Protein AF-A0A1C5F9G4-F1 (afdb_monomer)

Nearest PDB structures (foldseek):
  7ttz-assembly1_C  TM=3.419E-01  e=4.933E+00  Staphylococcus aureus
  2qej-assembly1_C  TM=2.967E-01  e=7.537E+00  Staphylococcus aureus

Radius of gyration: 27.49 Å; Cα contacts (8 Å, |Δi|>4): 213; chains: 1; bounding box: 77×38×97 Å

pLDDT: mean 79.87, std 18.91, range [35.53, 98.12]

Sequence (191 aa):
MSFPEQYGMAPDHGGFPGGAYAAHPAFPGNELEEVMAASIDVPGAGARIVETLSRSHIWVPLPNGGGPDSPSLDLPTMEIEGGAYVPVFSSEQQFLQLVGSHMSFTVAPAVEFARGLPPQLGIAVNPGGAVVVPLPPPAVRELCRAGRTELDGLAPGGRVRLFEPDWQDEPVDFLAAAGIEFAKDTGVRTA

Solvent-accessible surface area (backbone atoms only — not comparable to full-atom values): 12082 Å² total; per-residue (Å²): 137,84,85,81,89,80,88,80,83,86,83,89,81,83,85,73,83,80,70,77,71,73,74,70,64,62,90,62,65,49,73,55,43,45,48,53,64,71,31,64,98,41,88,79,38,63,62,60,45,42,58,45,40,31,78,30,59,30,38,36,58,14,86,84,38,73,56,98,85,46,96,63,78,54,68,58,72,47,79,57,97,90,41,49,22,34,58,31,13,78,37,70,65,58,38,42,70,71,69,38,92,84,60,45,64,49,79,41,49,38,24,63,52,46,64,71,48,63,81,78,44,20,41,24,36,25,66,93,49,98,66,64,47,79,32,51,35,73,52,40,54,49,24,44,54,66,61,55,52,87,89,63,50,99,53,84,80,72,86,76,78,89,72,83,76,58,91,84,62,76,61,59,69,61,54,52,54,50,50,57,56,57,68,75,50,98,70,86,81,83,133

Structure (mmCIF, N/CA/C/O backbone):
data_AF-A0A1C5F9G4-F1
#
_entry.id   AF-A0A1C5F9G4-F1
#
loop_
_atom_site.group_PDB
_atom_site.id
_atom_site.type_symbol
_atom_site.label_atom_id
_atom_site.label_alt_id
_atom_site.label_comp_id
_atom_site.label_asym_id
_atom_site.label_entity_id
_atom_site.label_seq_id
_atom_site.pdbx_PDB_ins_code
_atom_site.Cartn_x
_atom_site.Cartn_y
_atom_site.Cartn_z
_atom_site.occupancy
_atom_site.B_iso_or_equiv
_atom_site.auth_seq_id
_atom_site.auth_comp_id
_atom_site.auth_asym_id
_atom_site.auth_atom_id
_atom_site.pdbx_PDB_model_num
ATOM 1 N N . MET A 1 1 ? 32.933 -0.061 -73.423 1.00 36.44 1 MET A N 1
ATOM 2 C CA . MET A 1 1 ? 33.050 1.398 -73.242 1.00 36.44 1 MET A CA 1
ATOM 3 C C . MET A 1 1 ? 31.653 1.966 -73.069 1.00 36.44 1 MET A C 1
ATOM 5 O O . MET A 1 1 ? 30.784 1.588 -73.840 1.00 36.44 1 MET A O 1
ATOM 9 N N . SER A 1 2 ? 31.509 2.840 -72.069 1.00 41.84 2 SER A N 1
ATOM 10 C CA . SER A 1 2 ? 30.410 3.792 -71.827 1.00 41.84 2 SER A CA 1
ATOM 11 C C . SER A 1 2 ? 29.102 3.268 -71.216 1.00 41.84 2 SER A C 1
ATOM 13 O O . SER A 1 2 ? 28.240 2.719 -71.892 1.00 41.84 2 SER A O 1
ATOM 15 N N . PHE A 1 3 ? 28.970 3.534 -69.912 1.00 35.53 3 PHE A N 1
ATOM 16 C CA . PHE A 1 3 ? 27.709 3.704 -69.186 1.00 35.53 3 PHE A CA 1
ATOM 17 C C . PHE A 1 3 ? 27.020 5.012 -69.617 1.00 35.53 3 PHE A C 1
ATOM 19 O O . PHE A 1 3 ? 27.700 5.933 -70.081 1.00 35.53 3 PHE A O 1
ATOM 26 N N . PRO A 1 4 ? 25.711 5.139 -69.359 1.00 51.97 4 PRO A N 1
ATOM 27 C CA . PRO A 1 4 ? 25.322 6.244 -68.492 1.00 51.97 4 PRO A CA 1
ATOM 28 C C . PRO A 1 4 ? 24.403 5.809 -67.348 1.00 51.97 4 PRO A C 1
ATOM 30 O O . PRO A 1 4 ? 23.465 5.031 -67.512 1.00 51.97 4 PRO A O 1
ATOM 33 N N . GLU A 1 5 ? 24.712 6.371 -66.184 1.00 44.62 5 GLU A N 1
ATOM 34 C CA . GLU A 1 5 ? 23.853 6.490 -65.016 1.00 44.62 5 GLU A CA 1
ATOM 35 C C . GLU A 1 5 ? 22.611 7.322 -65.348 1.00 44.62 5 GLU A C 1
ATOM 37 O O . GLU A 1 5 ? 22.751 8.428 -65.865 1.00 44.62 5 GLU A O 1
ATOM 42 N N . GLN A 1 6 ? 21.428 6.861 -64.939 1.00 46.31 6 GLN A N 1
ATOM 43 C CA . GLN A 1 6 ? 20.422 7.742 -64.344 1.00 46.31 6 GLN A CA 1
ATOM 44 C C . GLN A 1 6 ? 19.730 7.010 -63.188 1.00 46.31 6 GLN A C 1
ATOM 46 O O . GLN A 1 6 ? 18.976 6.056 -63.369 1.00 46.31 6 GLN A O 1
ATOM 51 N N . TYR A 1 7 ? 20.059 7.485 -61.988 1.00 42.09 7 TYR A N 1
ATOM 52 C CA . TYR A 1 7 ? 19.374 7.263 -60.720 1.00 42.09 7 TYR A CA 1
ATOM 53 C C . TYR A 1 7 ? 17.927 7.773 -60.778 1.00 42.09 7 TYR A C 1
ATOM 55 O O . TYR A 1 7 ? 17.676 8.861 -61.294 1.00 42.09 7 TYR A O 1
ATOM 63 N N . GLY A 1 8 ? 16.998 7.036 -60.162 1.00 35.53 8 GLY A N 1
ATOM 64 C CA . GLY A 1 8 ? 15.617 7.489 -59.975 1.00 35.53 8 GLY A CA 1
ATOM 65 C C . GLY A 1 8 ? 14.690 6.423 -59.393 1.00 35.53 8 GLY A C 1
ATOM 66 O O . GLY A 1 8 ? 13.856 5.886 -60.103 1.00 35.53 8 GLY A O 1
ATOM 67 N N . MET A 1 9 ? 14.927 6.115 -58.117 1.00 38.00 9 MET A N 1
ATOM 68 C CA . MET A 1 9 ? 14.157 5.363 -57.112 1.00 38.00 9 MET A CA 1
ATOM 69 C C . MET A 1 9 ? 12.711 4.895 -57.424 1.00 38.00 9 MET A C 1
ATOM 71 O O . MET A 1 9 ? 11.876 5.629 -57.941 1.00 38.00 9 MET A O 1
ATOM 75 N N . ALA A 1 10 ? 12.459 3.659 -56.979 1.00 43.69 10 ALA A N 1
ATOM 76 C CA . ALA A 1 10 ? 11.271 2.801 -57.055 1.00 43.69 10 ALA A CA 1
ATOM 77 C C . ALA A 1 10 ? 9.969 3.356 -56.403 1.00 43.69 10 ALA A C 1
ATOM 79 O O . ALA A 1 10 ? 10.022 4.358 -55.688 1.00 43.69 10 ALA A O 1
ATOM 80 N N . PRO A 1 11 ? 8.803 2.703 -56.630 1.00 42.28 11 PRO A N 1
ATOM 81 C CA . PRO A 1 11 ? 7.484 3.243 -56.315 1.00 42.28 11 PRO A CA 1
ATOM 82 C C . PRO A 1 11 ? 6.979 2.903 -54.901 1.00 42.28 11 PRO A C 1
ATOM 84 O O . PRO A 1 11 ? 7.331 1.884 -54.317 1.00 42.28 11 PRO A O 1
ATOM 87 N N . ASP A 1 12 ? 6.126 3.806 -54.416 1.00 44.94 12 ASP A N 1
ATOM 88 C CA . ASP A 1 12 ? 4.964 3.659 -53.528 1.00 44.94 12 ASP A CA 1
ATOM 89 C C . ASP A 1 12 ? 4.851 2.418 -52.610 1.00 44.94 12 ASP A C 1
ATOM 91 O O . ASP A 1 12 ? 4.491 1.320 -53.038 1.00 44.94 12 ASP A O 1
ATOM 95 N N . HIS A 1 13 ? 5.009 2.655 -51.304 1.00 43.00 13 HIS A N 1
ATOM 96 C CA . HIS A 1 13 ? 4.365 1.869 -50.252 1.00 43.00 13 HIS A CA 1
ATOM 97 C C . HIS A 1 13 ? 3.687 2.822 -49.262 1.00 43.00 13 HIS A C 1
ATOM 99 O O . HIS A 1 13 ? 4.336 3.459 -48.432 1.00 43.00 13 HIS A O 1
ATOM 105 N N . GLY A 1 14 ? 2.362 2.920 -49.373 1.00 41.75 14 GLY A N 1
ATOM 106 C CA . GLY A 1 14 ? 1.498 3.531 -48.371 1.00 41.75 14 GLY A CA 1
ATOM 107 C C . GLY A 1 14 ? 1.378 2.711 -47.075 1.00 41.75 14 GLY A C 1
ATOM 108 O O . GLY A 1 14 ? 1.592 1.501 -47.061 1.00 41.75 14 GLY A O 1
ATOM 109 N N . GLY A 1 15 ? 0.952 3.400 -46.007 1.00 36.00 15 GLY A N 1
ATOM 110 C CA . GLY A 1 15 ? 0.604 2.848 -44.686 1.00 36.00 15 GLY A CA 1
ATOM 111 C C . GLY A 1 15 ? 1.817 2.779 -43.752 1.00 36.00 15 GLY A C 1
ATOM 112 O O . GLY A 1 15 ? 2.809 2.153 -44.081 1.00 36.00 15 GLY A O 1
ATOM 113 N N . PHE A 1 16 ? 1.856 3.407 -42.576 1.00 46.72 16 PHE A N 1
ATOM 114 C CA . PHE A 1 16 ? 0.807 3.618 -41.578 1.00 46.72 16 PHE A CA 1
ATOM 115 C C . PHE A 1 16 ? 1.047 4.951 -40.845 1.00 46.72 16 PHE A C 1
ATOM 117 O O . PHE A 1 16 ? 2.209 5.309 -40.633 1.00 46.72 16 PHE A O 1
ATOM 124 N N . PRO A 1 17 ? 0.005 5.687 -40.408 1.00 45.00 17 PRO A N 1
ATOM 125 C CA . PRO A 1 17 ? 0.212 6.739 -39.424 1.00 45.00 17 PRO A CA 1
ATOM 126 C C . PRO A 1 17 ? 0.797 6.070 -38.182 1.00 45.00 17 PRO A C 1
ATOM 128 O O . PRO A 1 17 ? 0.196 5.137 -37.650 1.00 45.00 17 PRO A O 1
ATOM 131 N N . GLY A 1 18 ? 1.995 6.503 -37.779 1.00 43.62 18 GLY A N 1
ATOM 132 C CA . GLY A 1 18 ? 2.630 6.067 -36.545 1.00 43.62 18 GLY A CA 1
ATOM 133 C C . GLY A 1 18 ? 1.625 6.236 -35.423 1.00 43.62 18 GLY A C 1
ATOM 134 O O . GLY A 1 18 ? 1.315 7.361 -35.029 1.00 43.62 18 GLY A O 1
ATOM 135 N N . GLY A 1 19 ? 1.056 5.111 -34.985 1.00 39.09 19 GLY A N 1
ATOM 136 C CA . GLY A 1 19 ? 0.213 5.072 -33.813 1.00 39.09 19 GLY A CA 1
ATOM 137 C C . GLY A 1 19 ? 1.004 5.744 -32.713 1.00 39.09 19 GLY A C 1
ATOM 138 O O . GLY A 1 19 ? 2.181 5.435 -32.526 1.00 39.09 19 GLY A O 1
ATOM 139 N N . ALA A 1 20 ? 0.380 6.708 -32.049 1.00 41.56 20 ALA A N 1
ATOM 140 C CA . ALA A 1 20 ? 0.859 7.182 -30.776 1.00 41.56 20 ALA A CA 1
ATOM 141 C C . ALA A 1 20 ? 1.090 5.936 -29.914 1.00 41.56 20 ALA A C 1
ATOM 143 O O . ALA A 1 20 ? 0.145 5.370 -29.368 1.00 41.56 20 ALA A O 1
ATOM 144 N N . TYR A 1 21 ? 2.338 5.470 -29.831 1.00 46.41 21 TYR A N 1
ATOM 145 C CA . TYR A 1 21 ? 2.808 4.746 -28.667 1.00 46.41 21 TYR A CA 1
ATOM 146 C C . TYR A 1 21 ? 2.497 5.744 -27.576 1.00 46.41 21 TYR A C 1
ATOM 148 O O . TYR A 1 21 ? 3.151 6.787 -27.520 1.00 46.41 21 TYR A O 1
ATOM 156 N N . ALA A 1 22 ? 1.384 5.533 -26.872 1.00 46.16 22 ALA A N 1
ATOM 157 C CA . ALA A 1 22 ? 0.969 6.404 -25.799 1.00 46.16 22 ALA A CA 1
ATOM 158 C C . ALA A 1 22 ? 2.216 6.548 -24.938 1.00 46.16 22 ALA A C 1
ATOM 160 O O . ALA A 1 22 ? 2.703 5.560 -24.383 1.00 46.16 22 ALA A O 1
ATOM 161 N N . ALA A 1 23 ? 2.828 7.732 -24.982 1.00 52.91 23 ALA A N 1
ATOM 162 C CA . ALA A 1 23 ? 3.957 8.051 -24.148 1.00 52.91 23 ALA A CA 1
ATOM 163 C C . ALA A 1 23 ? 3.355 7.993 -22.756 1.00 52.91 23 ALA A C 1
ATOM 165 O O . ALA A 1 23 ? 2.614 8.889 -22.356 1.00 52.91 23 ALA A O 1
ATOM 166 N N . HIS A 1 24 ? 3.528 6.847 -22.106 1.00 55.22 24 HIS A N 1
ATOM 167 C CA . HIS A 1 24 ? 3.021 6.642 -20.772 1.00 55.22 24 HIS A CA 1
ATOM 168 C C . HIS A 1 24 ? 3.640 7.772 -19.945 1.00 55.22 24 HIS A C 1
ATOM 170 O O . HIS A 1 24 ? 4.855 7.975 -20.056 1.00 55.22 24 HIS A O 1
ATOM 176 N N . PRO A 1 25 ? 2.834 8.577 -19.232 1.00 64.12 25 PRO A N 1
ATOM 177 C CA . PRO A 1 25 ? 3.340 9.792 -18.616 1.00 64.12 25 PRO A CA 1
ATOM 178 C C . PRO A 1 25 ? 4.526 9.450 -17.713 1.00 64.12 25 PRO A C 1
ATOM 180 O O . PRO A 1 25 ? 4.492 8.463 -16.974 1.00 64.12 25 PRO A O 1
ATOM 183 N N . ALA A 1 26 ? 5.602 10.231 -17.836 1.00 82.56 26 ALA A N 1
ATOM 184 C CA . ALA A 1 26 ? 6.725 10.153 -16.914 1.00 82.56 26 ALA A CA 1
ATOM 185 C C . ALA A 1 26 ? 6.232 10.479 -15.497 1.00 82.56 26 ALA A C 1
ATOM 187 O O . ALA A 1 26 ? 5.250 11.199 -15.343 1.00 82.56 26 ALA A O 1
ATOM 188 N N . PHE A 1 27 ? 6.913 9.965 -14.470 1.00 89.31 27 PHE A N 1
ATOM 189 C CA . PHE A 1 27 ? 6.574 10.289 -13.085 1.00 89.31 27 PHE A CA 1
ATOM 190 C C . PHE A 1 27 ? 6.612 11.819 -12.875 1.00 89.31 27 PHE A C 1
ATOM 192 O O . PHE A 1 27 ? 7.624 12.436 -13.226 1.00 89.31 27 PHE A O 1
ATOM 199 N N . PRO A 1 28 ? 5.578 12.439 -12.280 1.00 94.94 28 PRO A N 1
ATOM 200 C CA . PRO A 1 28 ? 4.334 11.832 -11.797 1.00 94.94 28 PRO A CA 1
ATOM 201 C C . PRO A 1 28 ? 3.290 11.611 -12.910 1.00 94.94 28 PRO A C 1
ATOM 203 O O . PRO A 1 28 ? 3.021 12.503 -13.712 1.00 94.94 28 PRO A O 1
ATOM 206 N N . GLY A 1 29 ? 2.668 10.429 -12.925 1.00 93.56 29 GLY A N 1
ATOM 207 C CA . GLY A 1 29 ? 1.672 10.022 -13.922 1.00 93.56 29 GLY A CA 1
ATOM 208 C C . GLY A 1 29 ? 0.235 9.873 -13.408 1.00 93.56 29 GLY A C 1
ATOM 209 O O . GLY A 1 29 ? -0.652 9.553 -14.198 1.00 93.56 29 GLY A O 1
ATOM 210 N N . ASN A 1 30 ? -0.011 10.064 -12.108 1.00 95.06 30 ASN A N 1
ATOM 211 C CA . ASN A 1 30 ? -1.342 10.012 -11.491 1.00 95.06 30 ASN A CA 1
ATOM 212 C C . ASN A 1 30 ? -1.402 10.817 -10.176 1.00 95.06 30 ASN A C 1
ATOM 214 O O . ASN A 1 30 ? -0.372 11.254 -9.668 1.00 95.06 30 ASN A O 1
ATOM 218 N N . GLU A 1 31 ? -2.604 10.966 -9.602 1.00 96.56 31 GLU A N 1
ATOM 219 C CA . GLU A 1 31 ? -2.839 11.730 -8.364 1.00 96.56 31 GLU A CA 1
ATOM 220 C C . GLU A 1 31 ? -1.963 11.251 -7.190 1.00 96.56 31 GLU A C 1
ATOM 222 O O . GLU A 1 31 ? -1.404 12.067 -6.456 1.00 96.56 31 GLU A O 1
ATOM 227 N N . LEU A 1 32 ? -1.803 9.934 -7.012 1.00 97.06 32 LEU A N 1
ATOM 228 C CA . LEU A 1 32 ? -0.960 9.381 -5.950 1.00 97.06 32 LEU A CA 1
ATOM 229 C C . LEU A 1 32 ? 0.505 9.783 -6.148 1.00 97.06 32 LEU A C 1
ATOM 231 O O . LEU A 1 32 ? 1.154 10.209 -5.198 1.00 97.06 32 LEU A O 1
ATOM 235 N N . GLU A 1 33 ? 1.020 9.694 -7.371 1.00 97.25 33 GLU A N 1
ATOM 236 C CA . GLU A 1 33 ? 2.386 10.094 -7.716 1.00 97.25 33 GLU A CA 1
ATOM 237 C C . GLU A 1 33 ? 2.620 11.598 -7.549 1.00 97.25 33 GLU A C 1
ATOM 239 O O . GLU A 1 33 ? 3.660 11.993 -7.023 1.00 97.25 33 GLU A O 1
ATOM 244 N N . GLU A 1 34 ? 1.643 12.434 -7.903 1.00 97.12 34 GLU A N 1
ATOM 245 C CA . GLU A 1 34 ? 1.685 13.878 -7.648 1.00 97.12 34 GLU A CA 1
ATOM 246 C C . GLU A 1 34 ? 1.758 14.181 -6.146 1.00 97.12 34 GLU A C 1
ATOM 248 O O . GLU A 1 34 ? 2.581 14.989 -5.708 1.00 97.12 34 GLU A O 1
ATOM 253 N N . VAL A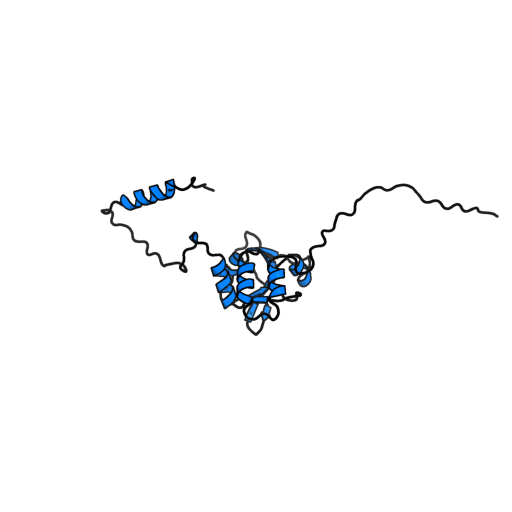 1 35 ? 0.939 13.501 -5.336 1.00 97.38 35 VAL A N 1
ATOM 254 C CA . VAL A 1 35 ? 0.959 13.644 -3.875 1.00 97.38 35 VAL A CA 1
ATOM 255 C C . VAL A 1 35 ? 2.283 13.161 -3.294 1.00 97.38 35 VAL A C 1
ATOM 257 O O . VAL A 1 35 ? 2.841 13.846 -2.439 1.00 97.38 35 VAL A O 1
ATOM 260 N N . MET A 1 36 ? 2.820 12.032 -3.760 1.00 96.12 36 MET A N 1
ATOM 261 C CA . MET A 1 36 ? 4.130 11.535 -3.329 1.00 96.12 36 MET A CA 1
ATOM 262 C C . MET A 1 36 ? 5.247 12.528 -3.671 1.00 96.12 36 MET A C 1
ATOM 264 O O . MET A 1 36 ? 6.040 12.868 -2.795 1.00 96.12 36 MET A O 1
ATOM 268 N N . ALA A 1 37 ? 5.278 13.053 -4.899 1.00 96.06 37 ALA A N 1
ATOM 269 C CA . ALA A 1 37 ? 6.265 14.042 -5.329 1.00 96.06 37 ALA A CA 1
ATOM 270 C C . ALA A 1 37 ? 6.188 15.339 -4.506 1.00 96.06 37 ALA A C 1
ATOM 272 O O . ALA A 1 37 ? 7.213 15.878 -4.096 1.00 96.06 37 ALA A O 1
ATOM 273 N N . ALA A 1 38 ? 4.976 15.814 -4.208 1.00 95.81 38 ALA A N 1
ATOM 274 C CA . ALA A 1 38 ? 4.759 17.010 -3.397 1.00 95.81 38 ALA A CA 1
ATOM 275 C C . ALA A 1 38 ? 5.053 16.810 -1.897 1.00 95.81 38 ALA A C 1
ATOM 277 O O . ALA A 1 38 ? 5.085 17.787 -1.151 1.00 95.81 38 ALA A O 1
ATOM 278 N N . SER A 1 39 ? 5.226 15.566 -1.443 1.00 94.12 39 SER A N 1
ATOM 279 C CA . SER A 1 39 ? 5.432 15.218 -0.030 1.00 94.12 39 SER A CA 1
ATOM 280 C C . SER A 1 39 ? 6.906 15.135 0.379 1.00 94.12 39 SER A C 1
ATOM 282 O O . SER A 1 39 ? 7.197 14.977 1.565 1.00 94.12 39 SER A O 1
ATOM 284 N N . ILE A 1 40 ? 7.836 15.226 -0.577 1.00 93.12 40 ILE A N 1
ATOM 285 C CA . ILE A 1 40 ? 9.281 15.162 -0.322 1.00 93.12 40 ILE A CA 1
ATOM 286 C C . ILE A 1 40 ? 9.688 16.313 0.603 1.00 93.12 40 ILE A C 1
ATOM 288 O O . ILE A 1 40 ? 9.354 17.466 0.344 1.00 93.12 40 ILE A O 1
ATOM 292 N N . ASP A 1 41 ? 10.396 15.988 1.686 1.00 90.75 41 ASP A N 1
ATOM 293 C CA . ASP A 1 41 ? 10.837 16.934 2.720 1.00 90.75 41 ASP A CA 1
ATOM 294 C C . ASP A 1 41 ? 9.706 17.758 3.372 1.00 90.75 41 ASP A C 1
ATOM 296 O O . ASP A 1 41 ? 9.964 18.773 4.022 1.00 90.75 41 ASP A O 1
ATOM 300 N N . VAL A 1 42 ? 8.445 17.312 3.259 1.00 92.06 42 VAL A N 1
ATOM 301 C CA . VAL A 1 42 ? 7.286 17.949 3.900 1.00 92.06 42 VAL A CA 1
ATOM 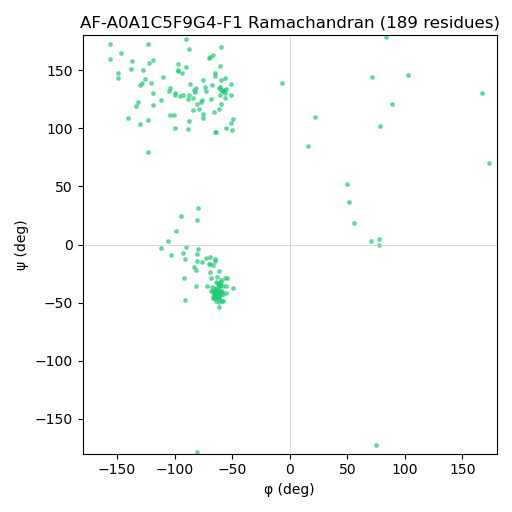302 C C . VAL A 1 42 ? 6.897 17.187 5.175 1.00 92.06 42 VAL A C 1
ATOM 304 O O . VAL A 1 42 ? 6.372 16.069 5.105 1.00 92.06 42 VAL A O 1
ATOM 307 N N . PRO A 1 43 ? 7.083 17.779 6.371 1.00 86.94 43 PRO A N 1
ATOM 308 C CA . PRO A 1 43 ? 6.678 17.153 7.625 1.00 86.94 43 PRO A CA 1
ATOM 309 C C . PRO A 1 43 ? 5.172 16.863 7.659 1.00 86.94 43 PRO A C 1
ATOM 311 O O . PRO A 1 43 ? 4.353 17.723 7.347 1.00 86.94 43 PRO A O 1
ATOM 314 N N . GLY A 1 44 ? 4.794 15.653 8.076 1.00 85.12 44 GLY A N 1
ATOM 315 C CA . GLY A 1 44 ? 3.386 15.272 8.249 1.00 85.12 44 GLY A CA 1
ATOM 316 C C . GLY A 1 44 ? 2.622 14.943 6.959 1.00 85.12 44 GLY A C 1
ATOM 317 O O . GLY A 1 44 ? 1.433 14.640 7.029 1.00 85.12 44 GLY A O 1
ATOM 318 N N . ALA A 1 45 ? 3.278 14.920 5.795 1.00 91.00 45 ALA A N 1
ATOM 319 C CA . ALA A 1 45 ? 2.626 14.620 4.517 1.00 91.00 45 ALA A CA 1
ATOM 320 C C . ALA A 1 45 ? 2.074 13.179 4.400 1.00 91.00 45 ALA A C 1
ATOM 322 O O . ALA A 1 45 ? 1.232 12.896 3.547 1.00 91.00 45 ALA A O 1
ATOM 323 N N . GLY A 1 46 ? 2.476 12.278 5.305 1.00 91.19 46 GLY A N 1
ATOM 324 C CA . GLY A 1 46 ? 2.039 10.879 5.328 1.00 91.19 46 GLY A CA 1
ATOM 325 C C . GLY A 1 46 ? 0.518 10.692 5.372 1.00 91.19 46 GLY A C 1
ATOM 326 O O . GLY A 1 46 ? 0.007 9.795 4.709 1.00 91.19 46 GLY A O 1
ATOM 327 N N . ALA A 1 47 ? -0.223 11.560 6.072 1.00 92.12 47 ALA A N 1
ATOM 328 C CA . ALA A 1 47 ? -1.686 11.472 6.124 1.00 92.12 47 ALA A CA 1
ATOM 329 C C . ALA A 1 47 ? -2.326 11.656 4.737 1.00 92.12 47 ALA A C 1
ATOM 331 O O . ALA A 1 47 ? -3.206 10.888 4.356 1.00 92.12 47 ALA A O 1
ATOM 332 N N . ARG A 1 48 ? -1.822 12.616 3.951 1.00 94.06 48 ARG A N 1
ATOM 333 C CA . ARG A 1 48 ? -2.296 12.886 2.587 1.00 94.06 48 ARG A CA 1
ATOM 334 C C . ARG A 1 48 ? -1.957 11.742 1.630 1.00 94.06 48 ARG A C 1
ATOM 336 O O . ARG A 1 48 ? -2.759 11.415 0.754 1.00 94.06 48 ARG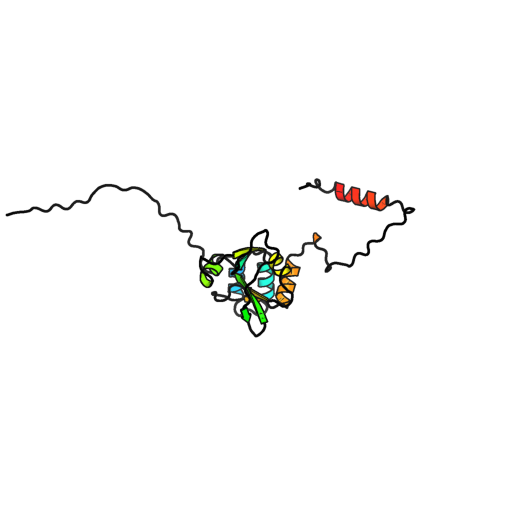 A O 1
ATOM 343 N N . ILE A 1 49 ? -0.789 11.118 1.805 1.00 95.75 49 ILE A N 1
ATOM 344 C CA . ILE A 1 49 ? -0.414 9.928 1.033 1.00 95.75 49 ILE A CA 1
ATOM 345 C C . ILE A 1 49 ? -1.368 8.775 1.353 1.00 95.75 49 ILE A C 1
ATOM 347 O O . ILE A 1 49 ? -1.903 8.179 0.427 1.00 95.75 49 ILE A O 1
ATOM 351 N N . VAL A 1 50 ? -1.633 8.485 2.632 1.00 96.00 50 VAL A N 1
ATOM 352 C CA . VAL A 1 50 ? -2.566 7.412 3.030 1.00 96.00 50 VAL A CA 1
ATOM 353 C C . VAL A 1 50 ? -3.974 7.674 2.494 1.00 96.00 50 VAL A C 1
ATOM 355 O O . VAL A 1 50 ? -4.606 6.764 1.962 1.00 96.00 50 VAL A O 1
ATOM 358 N N . GLU A 1 51 ? -4.450 8.914 2.579 1.00 94.62 51 GLU A N 1
ATOM 359 C CA . GLU A 1 51 ? -5.746 9.319 2.036 1.00 94.62 51 GLU A CA 1
ATOM 360 C C . GLU A 1 51 ? -5.830 9.072 0.521 1.00 94.62 51 GLU A C 1
ATOM 362 O O . GLU A 1 51 ? -6.778 8.456 0.036 1.00 94.62 51 GLU A O 1
ATOM 367 N N . THR A 1 52 ? -4.816 9.500 -0.232 1.00 96.94 52 THR A N 1
ATOM 368 C CA . THR A 1 52 ? -4.783 9.338 -1.696 1.00 96.94 52 THR A CA 1
ATOM 369 C C . THR A 1 52 ? -4.628 7.877 -2.093 1.00 96.94 52 THR A C 1
ATOM 371 O O . THR A 1 52 ? -5.318 7.385 -2.987 1.00 96.94 52 THR A O 1
ATOM 374 N N . LEU A 1 53 ? -3.796 7.140 -1.364 1.00 96.69 53 LEU A N 1
ATOM 375 C CA . LEU A 1 53 ? -3.629 5.709 -1.547 1.00 96.69 53 LEU A CA 1
ATOM 376 C C . LEU A 1 53 ? -4.943 4.957 -1.295 1.00 96.69 53 LEU A C 1
ATOM 378 O O . LEU A 1 53 ? -5.245 4.028 -2.033 1.00 96.69 53 LEU A O 1
ATOM 382 N N . SER A 1 54 ? -5.771 5.389 -0.337 1.00 95.56 54 SER A N 1
ATOM 383 C CA . SER A 1 54 ? -7.036 4.713 -0.002 1.00 95.56 54 SER A CA 1
ATOM 384 C C . SER A 1 54 ? -8.065 4.653 -1.138 1.00 95.56 54 SER A C 1
ATOM 386 O O . SER A 1 54 ? -8.911 3.762 -1.156 1.00 95.56 54 SER A O 1
ATOM 388 N N . ARG A 1 55 ? -7.968 5.559 -2.113 1.00 95.06 55 ARG A N 1
ATOM 389 C CA . ARG A 1 55 ? -8.810 5.587 -3.322 1.00 95.06 55 ARG A CA 1
ATOM 390 C C . ARG A 1 55 ? -8.074 5.131 -4.586 1.00 95.06 55 ARG A C 1
ATOM 392 O O . ARG A 1 55 ? -8.638 5.178 -5.675 1.00 95.06 55 ARG A O 1
ATOM 399 N N . SER A 1 56 ? -6.818 4.709 -4.450 1.00 96.62 56 SER A N 1
ATOM 400 C CA . SER A 1 56 ? -5.952 4.320 -5.563 1.00 96.62 56 SER A CA 1
ATOM 401 C C . SER A 1 56 ? -5.944 2.809 -5.786 1.00 96.62 56 SER A C 1
ATOM 403 O O . SER A 1 56 ? -6.156 2.011 -4.869 1.00 96.62 56 SER A O 1
ATOM 405 N N . HIS A 1 57 ? -5.639 2.422 -7.022 1.00 97.50 57 HIS A N 1
ATOM 406 C CA . HIS A 1 57 ? -5.265 1.054 -7.363 1.00 97.50 57 HIS A CA 1
ATOM 407 C C . HIS A 1 57 ? -3.745 0.923 -7.330 1.00 97.50 57 HIS A C 1
ATOM 409 O O . HIS A 1 57 ? -3.027 1.876 -7.634 1.00 97.50 57 HIS A O 1
ATOM 415 N N . ILE A 1 58 ? -3.268 -0.259 -6.959 1.00 97.44 58 ILE A N 1
ATOM 416 C CA . ILE A 1 58 ? -1.847 -0.587 -6.896 1.00 97.44 58 ILE A CA 1
ATOM 417 C C . ILE A 1 58 ? -1.556 -1.855 -7.687 1.00 97.44 58 ILE A C 1
ATOM 419 O O . ILE A 1 58 ? -2.392 -2.754 -7.775 1.00 97.44 58 ILE A O 1
ATOM 423 N N . TRP A 1 59 ? -0.341 -1.929 -8.217 1.00 96.38 59 TRP A N 1
ATOM 424 C CA . TRP A 1 59 ? 0.209 -3.119 -8.850 1.00 96.38 59 TRP A CA 1
ATOM 425 C C . TRP A 1 59 ? 1.029 -3.886 -7.821 1.00 96.38 59 TRP A C 1
ATOM 427 O O . TRP A 1 59 ? 1.909 -3.318 -7.169 1.00 96.38 59 TRP A O 1
ATOM 437 N N . VAL A 1 60 ? 0.741 -5.176 -7.679 1.00 95.25 60 VAL A N 1
ATOM 438 C CA . VAL A 1 60 ? 1.387 -6.056 -6.704 1.00 95.25 60 VAL A CA 1
ATOM 439 C C . VAL A 1 60 ? 2.105 -7.187 -7.447 1.00 95.25 60 VAL A C 1
ATOM 441 O O . VAL A 1 60 ? 1.444 -7.937 -8.171 1.00 95.25 60 VAL A O 1
ATOM 444 N N . PRO A 1 61 ? 3.436 -7.328 -7.299 1.00 93.44 61 PRO A N 1
ATOM 445 C CA . PRO A 1 61 ? 4.203 -8.403 -7.919 1.00 93.44 61 PRO A CA 1
ATOM 446 C C . PRO A 1 61 ? 3.842 -9.766 -7.324 1.00 93.44 61 PRO A C 1
ATOM 448 O O . PRO A 1 61 ? 3.754 -9.918 -6.107 1.00 93.44 61 PRO A O 1
ATOM 451 N N . LEU A 1 62 ? 3.709 -10.766 -8.195 1.00 91.62 62 LEU A N 1
ATOM 452 C CA . LEU A 1 62 ? 3.409 -12.158 -7.862 1.00 91.62 62 LEU A CA 1
ATOM 453 C C . LEU A 1 62 ? 4.510 -13.065 -8.431 1.00 91.62 62 LEU A C 1
ATOM 455 O O . LEU A 1 62 ? 4.332 -13.654 -9.500 1.00 91.62 62 LEU A O 1
ATOM 459 N N . PRO A 1 63 ? 5.674 -13.179 -7.766 1.00 86.00 63 PRO A N 1
ATOM 460 C CA . PRO A 1 63 ? 6.820 -13.916 -8.300 1.00 86.00 63 PRO A CA 1
ATOM 461 C C . PRO A 1 63 ? 6.522 -15.405 -8.498 1.00 86.00 63 PRO A C 1
ATOM 463 O O . PRO A 1 63 ? 6.996 -15.997 -9.462 1.00 86.00 63 PRO A O 1
ATOM 466 N N . ASN A 1 64 ? 5.691 -15.986 -7.630 1.00 83.31 64 ASN A N 1
ATOM 467 C CA . ASN A 1 64 ? 5.231 -17.373 -7.730 1.00 83.31 64 ASN A CA 1
ATOM 468 C C . ASN A 1 64 ? 3.832 -17.485 -8.367 1.00 83.31 64 ASN A C 1
ATOM 470 O O . ASN A 1 64 ? 3.222 -18.554 -8.362 1.00 83.31 64 ASN A O 1
ATOM 474 N N . GLY A 1 65 ? 3.338 -16.387 -8.950 1.00 77.31 65 GLY A N 1
ATOM 475 C CA . GLY A 1 65 ? 2.006 -16.283 -9.527 1.00 77.31 65 GLY A CA 1
ATOM 476 C C . GLY A 1 65 ? 0.890 -16.173 -8.484 1.00 77.31 65 GLY A C 1
ATOM 477 O O . GLY A 1 65 ? 1.114 -16.000 -7.288 1.00 77.31 65 GLY A O 1
ATOM 478 N N . GLY A 1 66 ? -0.340 -16.230 -8.980 1.00 69.38 66 GLY A N 1
ATOM 479 C CA . GLY A 1 66 ? -1.571 -16.148 -8.202 1.00 69.38 66 GLY A CA 1
ATOM 480 C C . GLY A 1 66 ? -2.736 -15.922 -9.157 1.00 69.38 66 GLY A C 1
ATOM 481 O O . GLY A 1 66 ? -2.648 -15.081 -10.048 1.00 69.38 66 GLY A O 1
ATOM 482 N N . GLY A 1 67 ? -3.790 -16.721 -9.027 1.00 66.56 67 GLY A N 1
ATOM 483 C CA . GLY A 1 67 ? -5.003 -16.612 -9.834 1.00 66.56 67 GLY A CA 1
ATOM 484 C C . GLY A 1 67 ? -6.239 -16.418 -8.957 1.00 66.56 67 GLY A C 1
ATOM 485 O O . GLY A 1 67 ? -6.141 -16.549 -7.738 1.00 66.56 67 GLY A O 1
ATOM 486 N N . PRO A 1 68 ? -7.412 -16.150 -9.55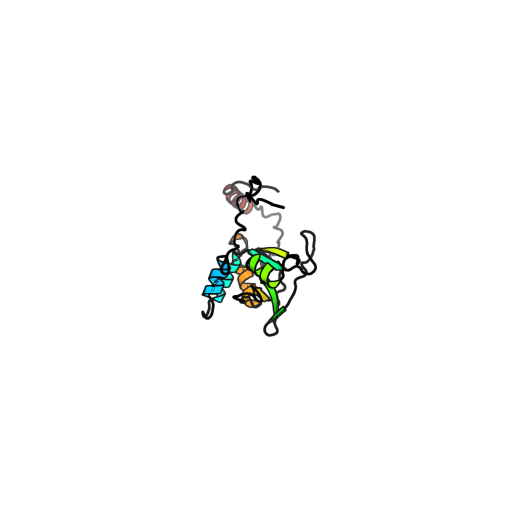4 1.00 65.56 68 PRO A N 1
ATOM 487 C CA . PRO A 1 68 ? -8.668 -15.995 -8.813 1.00 65.56 68 PRO A CA 1
ATOM 488 C C . PRO A 1 68 ? -8.999 -17.189 -7.903 1.00 65.56 68 PRO A C 1
ATOM 490 O O . PRO A 1 68 ? -9.622 -17.013 -6.862 1.00 65.56 68 PRO A O 1
ATOM 493 N N . ASP A 1 69 ? -8.536 -18.388 -8.274 1.00 67.50 69 ASP A N 1
ATOM 494 C CA . ASP A 1 69 ? -8.750 -19.633 -7.527 1.00 67.50 69 ASP A CA 1
ATOM 495 C C . ASP A 1 69 ? -7.655 -19.927 -6.481 1.00 67.50 69 ASP A C 1
ATOM 497 O O . ASP A 1 69 ? -7.703 -20.948 -5.791 1.00 67.50 69 ASP A O 1
ATOM 501 N N . SER A 1 70 ? -6.625 -19.081 -6.368 1.00 66.44 70 SER A N 1
ATOM 502 C CA . SER A 1 70 ? -5.536 -19.292 -5.412 1.00 66.44 70 SER A CA 1
ATOM 503 C C . SER A 1 70 ? -5.991 -18.929 -3.991 1.00 66.44 70 SER A C 1
ATOM 505 O O . SER A 1 70 ? -6.385 -17.789 -3.754 1.00 66.44 70 SER A O 1
ATOM 507 N N . PRO A 1 71 ? -5.890 -19.848 -3.008 1.00 65.56 71 PRO A N 1
ATOM 508 C CA . PRO A 1 71 ? -6.359 -19.596 -1.641 1.00 65.56 71 PRO A CA 1
ATOM 509 C C . PRO A 1 71 ? -5.506 -18.563 -0.887 1.00 65.56 71 PRO A C 1
ATOM 511 O O . PRO A 1 71 ? -5.930 -18.045 0.143 1.00 65.56 71 PRO A O 1
ATOM 514 N N . SER A 1 72 ? -4.300 -18.276 -1.380 1.00 68.19 72 SER A N 1
ATOM 515 C CA . SER A 1 72 ? -3.381 -17.278 -0.837 1.00 68.19 72 SER A CA 1
ATOM 516 C C . SER A 1 72 ? -2.532 -16.677 -1.954 1.00 68.19 72 SER A C 1
ATOM 518 O O . SER A 1 72 ? -2.100 -17.404 -2.850 1.00 68.19 72 SER A O 1
ATOM 520 N N . LEU A 1 73 ? -2.245 -15.377 -1.868 1.00 69.44 73 LEU A N 1
ATOM 521 C CA . LEU A 1 73 ? -1.189 -14.748 -2.659 1.00 69.44 73 LEU A CA 1
ATOM 522 C C . LEU A 1 73 ? 0.158 -14.988 -1.980 1.00 69.44 73 LEU A C 1
ATOM 524 O O . LEU A 1 73 ? 0.301 -14.730 -0.784 1.00 69.44 73 LEU A O 1
ATOM 528 N N . ASP A 1 74 ? 1.144 -15.433 -2.752 1.00 79.12 74 ASP A N 1
ATOM 529 C CA . ASP A 1 74 ? 2.531 -15.430 -2.308 1.00 79.12 74 ASP A CA 1
ATOM 530 C C . ASP A 1 74 ? 3.161 -14.075 -2.643 1.00 79.12 74 ASP A C 1
ATOM 532 O O . ASP A 1 74 ? 3.379 -13.737 -3.811 1.00 79.12 74 ASP A O 1
ATOM 536 N N . LEU A 1 75 ? 3.366 -13.267 -1.605 1.00 86.94 75 LEU A N 1
ATOM 537 C CA . LEU A 1 75 ? 3.831 -11.894 -1.727 1.00 86.94 75 LEU A CA 1
ATOM 538 C C . LEU A 1 75 ? 5.335 -11.831 -1.453 1.00 86.94 75 LEU A C 1
ATOM 540 O O . LEU A 1 75 ? 5.777 -12.293 -0.397 1.00 86.94 75 LEU A O 1
ATOM 544 N N . PRO A 1 76 ? 6.133 -11.210 -2.338 1.00 90.19 76 PRO A N 1
ATOM 545 C CA . PRO A 1 76 ? 7.530 -10.967 -2.031 1.00 90.19 76 PRO A CA 1
ATOM 546 C C . PRO A 1 76 ? 7.627 -10.001 -0.849 1.00 90.19 76 PRO A C 1
ATOM 548 O O . PRO A 1 76 ? 6.838 -9.066 -0.718 1.00 90.19 76 PRO A O 1
ATOM 551 N N . THR A 1 77 ? 8.630 -10.200 -0.003 1.00 93.00 77 THR A N 1
ATOM 552 C CA . THR A 1 77 ? 8.933 -9.296 1.110 1.00 93.00 77 THR A CA 1
ATOM 553 C C . THR A 1 77 ? 10.345 -8.757 0.972 1.00 93.00 77 THR A C 1
ATOM 555 O O . THR A 1 77 ? 11.269 -9.509 0.664 1.00 93.00 77 THR A O 1
ATOM 558 N N . MET A 1 78 ? 10.520 -7.471 1.252 1.00 94.56 78 MET A N 1
ATOM 559 C CA . MET A 1 78 ? 11.820 -6.816 1.377 1.00 94.56 78 MET A CA 1
ATOM 560 C C . MET A 1 78 ? 12.001 -6.241 2.781 1.00 94.56 78 MET A C 1
ATOM 562 O O . MET A 1 78 ? 11.023 -5.993 3.487 1.00 94.56 78 MET A O 1
ATOM 566 N N . GLU A 1 79 ? 13.249 -6.018 3.183 1.00 95.44 79 GLU A N 1
ATOM 567 C CA . GLU A 1 79 ? 13.576 -5.446 4.488 1.00 95.44 79 GLU A CA 1
ATOM 568 C C . GLU A 1 79 ? 13.885 -3.948 4.365 1.00 95.44 79 GLU A C 1
ATOM 570 O O . GLU A 1 79 ? 14.685 -3.538 3.523 1.00 95.44 79 GLU A O 1
ATOM 575 N N . ILE A 1 80 ? 13.252 -3.128 5.206 1.00 94.00 80 ILE A N 1
ATOM 576 C CA . ILE A 1 80 ? 13.517 -1.689 5.341 1.00 94.00 80 ILE A CA 1
ATOM 577 C C . ILE A 1 80 ? 13.610 -1.392 6.839 1.00 94.00 80 ILE A C 1
ATOM 579 O O . ILE A 1 80 ? 12.653 -1.629 7.574 1.00 94.00 80 ILE A O 1
ATOM 583 N N . GLU A 1 81 ? 14.766 -0.903 7.299 1.00 91.44 81 GLU A N 1
ATOM 584 C CA . GLU A 1 81 ? 15.018 -0.569 8.716 1.00 91.44 81 GLU A CA 1
ATOM 585 C C . GLU A 1 81 ? 14.673 -1.714 9.699 1.00 91.44 81 GLU A C 1
ATOM 587 O O . GLU A 1 81 ? 14.158 -1.484 10.792 1.00 91.44 81 GLU A O 1
ATOM 592 N N . GLY A 1 82 ? 14.926 -2.970 9.310 1.00 91.75 82 GLY A N 1
ATOM 593 C CA . GLY A 1 82 ? 14.611 -4.154 10.122 1.00 91.75 82 GLY A CA 1
ATOM 594 C C . GLY A 1 82 ? 13.135 -4.574 10.117 1.00 91.75 82 GLY A C 1
ATOM 595 O O . GLY A 1 82 ? 12.776 -5.552 10.773 1.00 91.75 82 GLY A O 1
ATOM 596 N N . GLY A 1 83 ? 12.264 -3.859 9.399 1.00 94.06 83 GLY A N 1
ATOM 597 C CA . GLY A 1 83 ? 10.872 -4.244 9.167 1.00 94.06 83 GLY A CA 1
ATOM 598 C C . GLY A 1 83 ? 10.689 -4.954 7.826 1.00 94.06 83 GLY A C 1
ATOM 599 O O . GLY A 1 83 ? 11.403 -4.669 6.868 1.00 94.06 83 GLY A O 1
ATOM 600 N N . ALA A 1 84 ? 9.703 -5.849 7.743 1.00 96.31 84 ALA A N 1
ATOM 601 C CA . ALA A 1 84 ? 9.332 -6.532 6.506 1.00 96.31 84 ALA A CA 1
ATOM 602 C C . ALA A 1 84 ? 8.211 -5.774 5.774 1.00 96.31 84 ALA A C 1
ATOM 604 O O . ALA A 1 84 ? 7.172 -5.457 6.360 1.00 96.31 84 ALA A O 1
ATOM 605 N N . TYR A 1 85 ? 8.425 -5.500 4.489 1.00 97.75 85 TYR A N 1
ATOM 606 C CA . TYR A 1 85 ? 7.534 -4.714 3.640 1.00 97.75 85 TYR A CA 1
ATOM 607 C C . TYR A 1 85 ? 7.211 -5.462 2.354 1.00 97.75 85 TYR A C 1
ATOM 609 O O . TYR A 1 85 ? 8.094 -6.054 1.734 1.00 97.75 85 TYR A O 1
ATOM 617 N N . VAL A 1 86 ? 5.953 -5.391 1.929 1.00 97.12 86 VAL A N 1
ATOM 618 C CA . VAL A 1 86 ? 5.538 -5.887 0.616 1.00 97.12 86 VAL A CA 1
ATOM 619 C C . VAL A 1 86 ? 5.698 -4.765 -0.415 1.00 97.12 86 VAL A C 1
ATOM 621 O O . VAL A 1 86 ? 5.158 -3.676 -0.196 1.00 97.12 86 VAL A O 1
ATOM 624 N N . PRO A 1 87 ? 6.435 -4.983 -1.518 1.00 97.00 87 PRO A N 1
ATOM 625 C CA . PRO A 1 87 ? 6.588 -3.988 -2.566 1.00 97.00 87 PRO A CA 1
ATOM 626 C C . PRO A 1 87 ? 5.288 -3.856 -3.366 1.00 97.00 87 PRO A C 1
ATOM 628 O O . PRO A 1 87 ? 4.713 -4.852 -3.800 1.00 97.00 87 PRO A O 1
ATOM 631 N N . VAL A 1 88 ? 4.840 -2.624 -3.582 1.00 97.56 88 VAL A N 1
ATOM 632 C CA . VAL A 1 88 ? 3.686 -2.291 -4.426 1.00 97.56 88 VAL A CA 1
ATOM 633 C C . VAL A 1 88 ? 4.015 -1.082 -5.290 1.00 97.56 88 VAL A C 1
ATOM 635 O O . VAL A 1 88 ? 4.889 -0.285 -4.946 1.00 97.56 88 VAL A O 1
ATOM 638 N N . PHE A 1 89 ? 3.296 -0.912 -6.394 1.00 97.62 89 PHE A N 1
ATOM 639 C CA . PHE A 1 89 ? 3.566 0.161 -7.346 1.00 97.62 89 PHE A CA 1
ATOM 640 C C . PHE A 1 89 ? 2.320 0.997 -7.617 1.00 97.62 89 PHE A C 1
ATOM 642 O O . PHE A 1 89 ? 1.210 0.469 -7.693 1.00 97.62 89 PHE A O 1
ATOM 649 N N . SER A 1 90 ? 2.510 2.309 -7.763 1.00 97.19 90 SER A N 1
ATOM 650 C CA . SER A 1 90 ? 1.442 3.285 -8.023 1.00 97.19 90 SER A CA 1
ATOM 651 C C . SER A 1 90 ? 0.939 3.277 -9.464 1.00 97.19 90 SER A C 1
ATOM 653 O O . SER A 1 90 ? -0.098 3.870 -9.749 1.00 97.19 90 SER A O 1
ATOM 655 N N . SER A 1 91 ? 1.684 2.663 -10.382 1.00 95.88 91 SER A N 1
ATOM 656 C CA . SER A 1 91 ? 1.335 2.549 -11.796 1.00 95.88 91 SER A CA 1
ATOM 657 C C . SER A 1 91 ? 2.024 1.345 -12.436 1.00 95.88 91 SER A C 1
ATOM 659 O O . SER A 1 91 ? 3.052 0.864 -11.946 1.00 95.88 91 SER A O 1
ATOM 661 N N . GLU A 1 92 ? 1.484 0.879 -13.563 1.00 94.94 92 GLU A N 1
ATOM 662 C CA . GLU A 1 92 ? 2.110 -0.165 -14.379 1.00 94.94 92 GLU A CA 1
ATOM 663 C C . GLU A 1 92 ? 3.518 0.251 -14.826 1.00 94.94 92 GLU A C 1
ATOM 665 O O . GLU A 1 92 ? 4.438 -0.557 -14.846 1.00 94.94 92 GLU A O 1
ATOM 670 N N . GLN A 1 93 ? 3.723 1.535 -15.114 1.00 92.38 93 GLN A N 1
ATOM 671 C CA . GLN A 1 93 ? 5.015 2.091 -15.496 1.00 92.38 93 GLN A CA 1
ATOM 672 C C . GLN A 1 93 ? 6.052 1.916 -14.386 1.00 92.38 93 GLN A C 1
ATOM 674 O O . GLN A 1 93 ? 7.152 1.440 -14.658 1.00 92.38 93 GLN A O 1
ATOM 679 N N . GLN A 1 94 ? 5.707 2.280 -13.145 1.00 94.94 94 GLN A N 1
ATOM 680 C CA . GLN A 1 94 ? 6.596 2.098 -11.993 1.00 94.94 94 GLN A CA 1
ATOM 681 C C . GLN A 1 94 ? 6.894 0.609 -11.758 1.00 94.94 94 GLN A C 1
ATOM 683 O O . GLN A 1 94 ? 8.039 0.247 -11.488 1.00 94.94 94 GLN A O 1
ATOM 688 N N . PHE A 1 95 ? 5.896 -0.265 -11.938 1.00 94.62 95 PHE A N 1
ATOM 689 C CA . PHE A 1 95 ? 6.078 -1.717 -11.876 1.00 94.62 95 PHE A CA 1
ATOM 690 C C . PHE A 1 95 ? 7.059 -2.222 -12.947 1.00 94.62 95 PHE A C 1
ATOM 692 O O . PHE A 1 95 ? 8.053 -2.873 -12.624 1.00 94.62 95 PHE A O 1
ATOM 699 N N . LEU A 1 96 ? 6.824 -1.887 -14.219 1.00 93.00 96 LEU A N 1
ATOM 700 C CA . LEU A 1 96 ? 7.646 -2.325 -15.350 1.00 93.00 96 LEU A CA 1
ATOM 701 C C . LEU A 1 96 ? 9.078 -1.782 -15.280 1.00 93.00 96 LEU A C 1
ATOM 703 O O . LEU A 1 96 ? 9.999 -2.466 -15.721 1.00 93.00 96 LEU A O 1
ATOM 707 N N . GLN A 1 97 ? 9.277 -0.584 -14.720 1.00 90.56 97 GLN A N 1
ATOM 708 C CA . GLN A 1 97 ? 10.603 0.015 -14.541 1.00 90.56 97 GLN A CA 1
ATOM 709 C C . GLN A 1 97 ? 11.495 -0.791 -13.591 1.00 90.56 97 GLN A C 1
ATOM 711 O O . GLN A 1 97 ? 12.683 -0.939 -13.874 1.00 90.56 97 GLN A O 1
ATOM 716 N N . LEU A 1 98 ? 10.949 -1.308 -12.485 1.00 89.62 98 LEU A N 1
ATOM 717 C CA . LEU A 1 98 ? 11.735 -2.068 -11.510 1.00 89.62 98 LEU A CA 1
ATOM 718 C C . LEU A 1 98 ? 11.744 -3.570 -11.808 1.00 89.62 98 LEU A C 1
ATOM 720 O O . LEU A 1 98 ? 12.788 -4.216 -11.752 1.00 89.62 98 LEU A O 1
ATOM 724 N N . VAL A 1 99 ? 10.566 -4.136 -12.067 1.00 88.69 99 VAL A N 1
ATOM 725 C CA . VAL A 1 99 ? 10.355 -5.587 -12.108 1.00 88.69 99 VAL A CA 1
ATOM 726 C C . VAL A 1 99 ? 10.543 -6.147 -13.524 1.00 88.69 99 VAL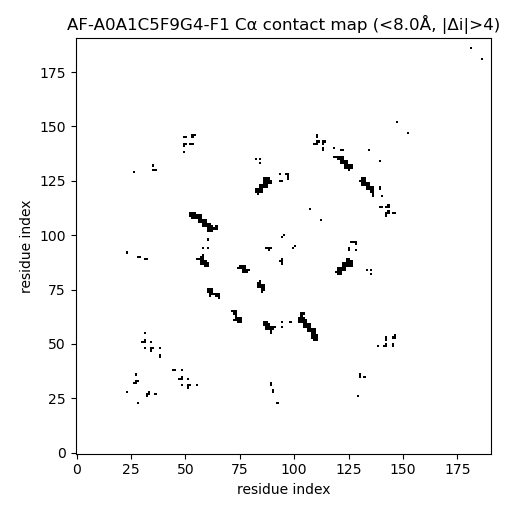 A C 1
ATOM 728 O O . VAL A 1 99 ? 10.960 -7.293 -13.697 1.00 88.69 99 VAL A O 1
ATOM 731 N N . GLY A 1 100 ? 10.284 -5.333 -14.550 1.00 86.56 100 GLY A N 1
ATOM 732 C CA . GLY A 1 100 ? 10.310 -5.745 -15.953 1.00 86.56 100 GLY A CA 1
ATOM 733 C C . GLY A 1 100 ? 9.011 -6.411 -16.426 1.00 86.56 100 GLY A C 1
ATOM 734 O O . GLY A 1 100 ? 8.060 -6.600 -15.674 1.00 86.56 100 GLY A O 1
ATOM 735 N N . SER A 1 101 ? 8.965 -6.777 -17.708 1.00 85.81 101 SER A N 1
ATOM 736 C CA . SER A 1 101 ? 7.747 -7.226 -18.409 1.00 85.81 101 SER A CA 1
ATOM 737 C C . SER A 1 101 ? 7.344 -8.686 -18.180 1.00 85.81 101 SER A C 1
ATOM 739 O O . SER A 1 101 ? 6.290 -9.107 -18.651 1.00 85.81 101 SER A O 1
ATOM 741 N N . HIS A 1 102 ? 8.179 -9.483 -17.512 1.00 85.31 102 HIS A N 1
ATOM 742 C CA . HIS A 1 102 ? 7.991 -10.936 -17.413 1.00 85.31 102 HIS A CA 1
ATOM 743 C C . HIS A 1 102 ? 7.444 -11.411 -16.062 1.00 85.31 102 HIS A C 1
ATOM 745 O O . HIS A 1 102 ? 7.109 -12.588 -15.929 1.00 85.31 102 HIS A O 1
ATOM 751 N N . MET A 1 103 ? 7.358 -10.536 -15.057 1.00 88.44 103 MET A N 1
ATOM 752 C CA . MET A 1 103 ? 6.805 -10.904 -13.755 1.00 88.44 103 MET A CA 1
ATOM 753 C C . MET A 1 103 ? 5.282 -10.815 -13.773 1.00 88.44 103 MET A C 1
ATOM 755 O O . MET A 1 103 ? 4.713 -9.819 -14.214 1.00 88.44 103 MET A O 1
ATOM 759 N N . SER A 1 104 ? 4.625 -11.852 -13.253 1.00 89.38 104 SER A N 1
ATOM 760 C CA . SER A 1 104 ? 3.183 -11.811 -13.013 1.00 89.38 104 SER A CA 1
ATOM 761 C C . SER A 1 104 ? 2.853 -10.766 -11.949 1.00 89.38 104 SER A C 1
ATOM 763 O O . SER A 1 104 ? 3.633 -10.535 -11.023 1.00 89.38 104 SER A O 1
ATOM 765 N N . PHE A 1 105 ? 1.686 -10.147 -12.068 1.00 91.94 105 PHE A N 1
ATOM 766 C CA . PHE A 1 105 ? 1.197 -9.158 -11.118 1.00 91.94 105 PHE A CA 1
ATOM 767 C C . PHE A 1 105 ? -0.321 -9.226 -11.001 1.00 91.94 105 PHE A C 1
ATOM 769 O O . PHE A 1 105 ? -1.000 -9.800 -11.852 1.00 91.94 105 PHE A O 1
ATOM 776 N N . THR A 1 106 ? -0.846 -8.601 -9.955 1.00 91.81 106 THR A N 1
ATOM 777 C CA . THR A 1 106 ? -2.266 -8.265 -9.848 1.00 91.81 106 THR A CA 1
ATOM 778 C C . THR A 1 106 ? -2.438 -6.763 -9.661 1.00 91.81 106 THR A C 1
ATOM 780 O O . THR A 1 106 ? -1.523 -6.081 -9.191 1.00 91.81 106 THR A O 1
ATOM 783 N N . VAL A 1 107 ? -3.611 -6.255 -10.029 1.00 94.81 107 VAL A N 1
ATOM 784 C CA . VAL A 1 107 ? -4.029 -4.879 -9.759 1.00 94.81 107 VAL A CA 1
ATOM 785 C C . VAL A 1 107 ? -5.170 -4.936 -8.760 1.00 94.81 107 VAL A C 1
ATOM 787 O O . VAL A 1 107 ? -6.168 -5.610 -9.005 1.00 94.81 107 VAL A O 1
ATOM 790 N N . ALA A 1 108 ? -5.025 -4.242 -7.636 1.00 93.50 108 ALA A N 1
ATOM 791 C CA . ALA A 1 108 ? -6.007 -4.272 -6.558 1.00 93.50 108 ALA A CA 1
ATOM 792 C C . ALA A 1 108 ? -6.243 -2.872 -5.975 1.00 93.50 108 ALA A C 1
ATOM 794 O O . ALA A 1 108 ? -5.317 -2.052 -5.964 1.00 93.50 108 ALA A O 1
ATOM 795 N N . PRO A 1 109 ? -7.444 -2.587 -5.440 1.00 95.88 109 PRO A N 1
ATOM 796 C CA . PRO A 1 109 ? -7.652 -1.424 -4.588 1.00 95.88 109 PRO A CA 1
ATOM 797 C C . PRO A 1 109 ? -6.717 -1.490 -3.377 1.00 95.88 109 PRO A C 1
ATOM 799 O O . PRO A 1 109 ? -6.638 -2.516 -2.694 1.00 95.88 109 PRO A O 1
ATOM 802 N N . ALA A 1 110 ? -6.015 -0.397 -3.069 1.00 96.44 110 ALA A N 1
ATOM 803 C CA . ALA A 1 110 ? -4.993 -0.423 -2.021 1.00 96.44 110 ALA A CA 1
ATOM 804 C C . ALA A 1 110 ? -5.562 -0.764 -0.632 1.00 96.44 110 ALA A C 1
ATOM 806 O O . ALA A 1 110 ? -4.897 -1.422 0.166 1.00 96.44 110 ALA A O 1
ATOM 807 N N . VAL A 1 111 ? -6.804 -0.353 -0.344 1.00 95.56 111 VAL A N 1
ATOM 808 C CA . VAL A 1 111 ? -7.483 -0.663 0.926 1.00 95.56 111 VAL A CA 1
ATOM 809 C C . VAL A 1 111 ? -7.776 -2.152 1.056 1.00 95.56 111 VAL A C 1
ATOM 811 O O . VAL A 1 111 ? -7.566 -2.724 2.124 1.00 95.56 111 VAL A O 1
ATOM 814 N N . GLU A 1 112 ? -8.265 -2.786 -0.008 1.00 93.06 112 GLU A N 1
ATOM 815 C CA . GLU A 1 112 ? -8.570 -4.219 -0.000 1.00 93.06 112 GLU A CA 1
ATOM 816 C C . GLU A 1 112 ? -7.295 -5.035 0.178 1.00 93.06 112 GLU A C 1
ATOM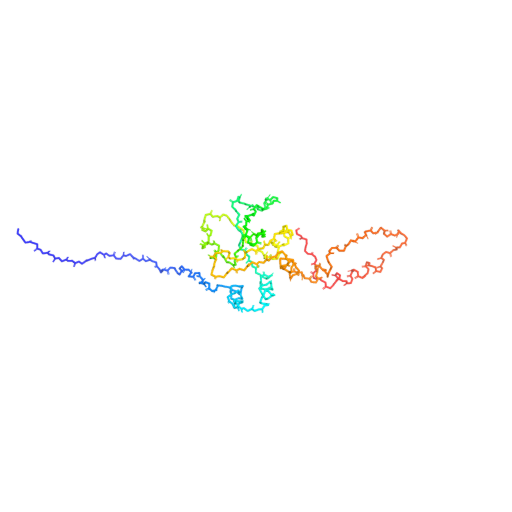 818 O O . GLU A 1 112 ? -7.240 -5.920 1.032 1.00 93.06 112 GLU A O 1
ATOM 823 N N . PHE A 1 113 ? -6.238 -4.660 -0.545 1.00 94.00 113 PHE A N 1
ATOM 824 C CA . PHE A 1 113 ? -4.925 -5.267 -0.384 1.00 94.00 113 PHE A CA 1
ATOM 825 C C . PHE A 1 113 ? -4.405 -5.132 1.054 1.00 94.00 113 PHE A C 1
ATOM 827 O O . PHE A 1 113 ? -4.029 -6.125 1.674 1.00 94.00 113 PHE A O 1
ATOM 834 N N . ALA A 1 114 ? -4.456 -3.926 1.627 1.00 95.06 114 ALA A N 1
ATOM 835 C CA . ALA A 1 114 ? -4.011 -3.673 2.995 1.00 95.06 114 ALA A CA 1
ATOM 836 C C . ALA A 1 114 ? -4.794 -4.484 4.042 1.00 95.06 114 ALA A C 1
ATOM 838 O O . ALA A 1 114 ? -4.214 -4.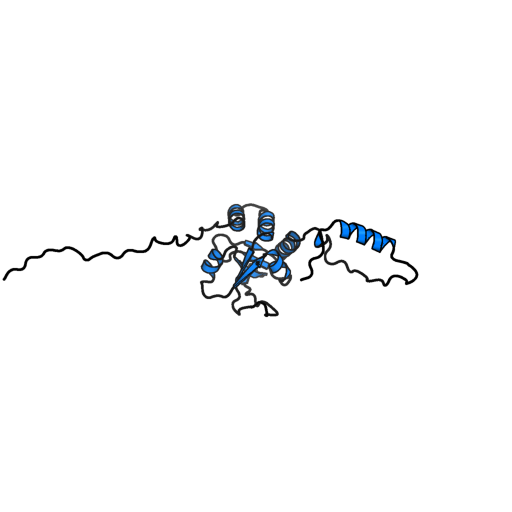938 5.027 1.00 95.06 114 ALA A O 1
ATOM 839 N N . ARG A 1 115 ? -6.097 -4.714 3.825 1.00 92.38 115 ARG A N 1
ATOM 840 C CA . ARG A 1 115 ? -6.937 -5.547 4.706 1.00 92.38 115 ARG A CA 1
ATOM 841 C C . ARG A 1 115 ? -6.562 -7.029 4.660 1.00 92.38 115 ARG A C 1
ATOM 843 O O . ARG A 1 115 ? -6.766 -7.719 5.656 1.00 92.38 115 ARG A O 1
ATOM 850 N N . GLY A 1 116 ? -6.030 -7.505 3.535 1.00 91.06 116 GLY A N 1
ATOM 851 C CA . GLY A 1 116 ? -5.548 -8.878 3.375 1.00 91.06 116 GLY A CA 1
ATOM 852 C C . GLY A 1 116 ? -4.146 -9.127 3.939 1.00 91.06 116 GLY A C 1
ATOM 853 O O . GLY A 1 116 ? -3.753 -10.283 4.095 1.00 91.06 116 GLY A O 1
ATOM 854 N N . LEU A 1 117 ? -3.382 -8.075 4.253 1.00 91.94 117 LEU A N 1
ATOM 855 C CA . LEU A 1 117 ? -2.009 -8.219 4.731 1.00 91.94 117 LEU A CA 1
ATOM 856 C C . LEU A 1 117 ? -1.930 -8.685 6.197 1.00 91.94 117 LEU A C 1
ATOM 858 O O . LEU A 1 117 ? -2.676 -8.202 7.055 1.00 91.94 117 LEU A O 1
ATOM 862 N N . PRO A 1 118 ? -0.957 -9.556 6.530 1.00 90.94 118 PRO A N 1
ATOM 863 C CA . PRO A 1 118 ? -0.552 -9.807 7.907 1.00 90.94 118 PRO A CA 1
ATOM 864 C C . PRO A 1 118 ? -0.253 -8.503 8.671 1.00 90.94 118 PRO A C 1
ATOM 866 O O . PRO A 1 118 ? 0.433 -7.624 8.147 1.00 90.94 118 PRO A O 1
ATOM 869 N N . PRO A 1 119 ? -0.681 -8.373 9.940 1.00 88.88 119 PRO A N 1
ATOM 870 C CA . PRO A 1 119 ? -0.640 -7.102 10.670 1.00 88.88 119 PRO A CA 1
ATOM 871 C C . PRO A 1 119 ? 0.773 -6.620 11.033 1.00 88.88 119 PRO A C 1
ATOM 873 O O . PRO A 1 119 ? 0.922 -5.496 11.511 1.00 88.88 119 PRO A O 1
ATOM 876 N N . GLN A 1 120 ? 1.797 -7.464 10.864 1.00 92.38 120 GLN A N 1
ATOM 877 C CA . GLN A 1 120 ? 3.201 -7.106 11.080 1.00 92.38 120 GLN A CA 1
ATOM 878 C C . GLN A 1 120 ? 3.897 -6.591 9.813 1.00 92.38 120 GLN A C 1
ATOM 880 O O . GLN A 1 120 ? 4.999 -6.058 9.927 1.00 92.38 120 GLN A O 1
ATOM 885 N N . LEU A 1 121 ? 3.291 -6.748 8.629 1.00 95.06 121 LEU A N 1
ATOM 886 C CA . LEU A 1 121 ? 3.887 -6.317 7.366 1.00 95.06 121 LEU A CA 1
ATOM 887 C C . LEU A 1 121 ? 3.563 -4.853 7.066 1.00 95.06 121 LEU A C 1
ATOM 889 O O . LEU A 1 121 ? 2.441 -4.382 7.262 1.00 95.06 121 LEU A O 1
ATOM 893 N N . GLY A 1 122 ? 4.573 -4.136 6.580 1.00 97.31 122 GLY A N 1
ATOM 894 C CA . GLY A 1 122 ? 4.412 -2.832 5.951 1.00 97.31 122 GLY A CA 1
ATOM 895 C C . GLY A 1 122 ? 4.188 -2.944 4.442 1.00 97.31 122 GLY A C 1
ATOM 896 O O . GLY A 1 122 ? 4.252 -4.026 3.855 1.00 97.31 122 GLY A O 1
ATOM 897 N N . ILE A 1 123 ? 3.974 -1.799 3.803 1.00 98.06 123 ILE A N 1
ATOM 898 C CA . ILE A 1 123 ? 3.897 -1.662 2.344 1.00 98.06 123 ILE A CA 1
ATOM 899 C C . ILE A 1 123 ? 5.014 -0.720 1.894 1.00 98.06 123 ILE A C 1
ATOM 901 O O . ILE A 1 123 ? 5.159 0.362 2.450 1.00 98.06 123 ILE A O 1
ATOM 905 N N . ALA A 1 124 ? 5.805 -1.105 0.899 1.00 98.12 124 ALA A N 1
ATOM 906 C CA . ALA A 1 124 ? 6.769 -0.215 0.259 1.00 98.12 124 ALA A CA 1
ATOM 907 C C . ALA A 1 124 ? 6.204 0.220 -1.094 1.00 98.12 124 ALA A C 1
ATOM 909 O O . ALA A 1 124 ? 6.079 -0.607 -1.993 1.00 98.12 124 ALA A O 1
ATOM 910 N N . VAL A 1 125 ? 5.840 1.495 -1.237 1.00 97.88 125 VAL A N 1
ATOM 911 C CA . VAL A 1 125 ? 5.308 2.041 -2.494 1.00 97.88 125 VAL A CA 1
ATOM 912 C C . VAL A 1 125 ? 6.460 2.515 -3.374 1.00 97.88 125 VAL A C 1
ATOM 914 O O . VAL A 1 125 ? 7.306 3.288 -2.919 1.00 97.88 125 VAL A O 1
ATOM 917 N N . ASN A 1 126 ? 6.466 2.053 -4.627 1.00 96.62 126 ASN A N 1
ATOM 918 C CA . ASN A 1 126 ? 7.471 2.332 -5.656 1.00 96.62 126 ASN A CA 1
ATOM 919 C C . ASN A 1 126 ? 8.917 2.115 -5.187 1.00 96.62 126 ASN A C 1
ATOM 921 O O . ASN A 1 126 ? 9.745 3.019 -5.329 1.00 96.62 126 ASN A O 1
ATOM 925 N N . PRO A 1 127 ? 9.264 0.946 -4.619 1.00 95.12 127 PRO A N 1
ATOM 926 C CA . PRO A 1 127 ? 10.643 0.684 -4.225 1.00 95.12 127 PRO A CA 1
ATOM 927 C C . PRO A 1 127 ? 11.575 0.836 -5.435 1.00 95.12 127 PRO A C 1
ATOM 929 O O . PRO A 1 127 ? 11.275 0.351 -6.519 1.00 95.12 127 PRO A O 1
ATOM 932 N N . GLY A 1 128 ? 12.691 1.549 -5.269 1.00 88.50 128 GLY A N 1
ATOM 933 C CA . GLY A 1 128 ? 13.637 1.824 -6.361 1.00 88.50 128 GLY A CA 1
ATOM 934 C C . GLY A 1 128 ? 13.148 2.810 -7.435 1.00 88.50 128 GLY A C 1
ATOM 935 O O . GLY A 1 128 ? 13.881 3.051 -8.392 1.00 88.50 128 GLY A O 1
ATOM 936 N N . GLY A 1 129 ? 11.951 3.389 -7.283 1.00 88.88 129 GLY A N 1
ATOM 937 C CA . GLY A 1 129 ? 11.442 4.469 -8.130 1.00 88.88 129 GLY A CA 1
ATOM 938 C C . GLY A 1 129 ? 11.987 5.849 -7.740 1.00 88.88 129 GLY A C 1
ATOM 939 O O . GLY A 1 129 ? 12.769 5.993 -6.801 1.00 88.88 129 GLY A O 1
ATOM 940 N N . ALA A 1 130 ? 11.543 6.889 -8.457 1.00 89.44 130 ALA A N 1
ATOM 941 C CA . ALA A 1 130 ? 11.965 8.276 -8.216 1.00 89.44 130 ALA A CA 1
ATOM 942 C C . ALA A 1 130 ? 11.604 8.779 -6.806 1.00 89.44 130 ALA A C 1
ATOM 944 O O . ALA A 1 130 ? 12.360 9.539 -6.204 1.00 89.44 130 ALA A O 1
ATOM 945 N N . VAL A 1 131 ? 10.458 8.337 -6.283 1.00 94.00 131 VAL A N 1
ATOM 946 C CA . VAL A 1 131 ? 10.012 8.589 -4.910 1.00 94.00 131 VAL A CA 1
ATOM 947 C C . VAL A 1 131 ? 9.566 7.265 -4.313 1.00 94.00 131 VAL A C 1
ATOM 949 O O . VAL A 1 131 ? 8.671 6.615 -4.851 1.00 94.00 131 VAL A O 1
ATOM 952 N N . VAL A 1 132 ? 10.187 6.891 -3.196 1.00 94.31 132 VAL A N 1
ATOM 953 C CA . VAL A 1 132 ? 9.854 5.688 -2.428 1.00 94.31 132 VAL A CA 1
ATOM 954 C C . VAL A 1 132 ? 9.095 6.112 -1.182 1.00 94.31 132 VAL A C 1
ATOM 956 O O . VAL A 1 132 ? 9.547 7.003 -0.462 1.00 94.31 132 VAL A O 1
ATOM 959 N N . VAL A 1 133 ? 7.974 5.452 -0.889 1.00 96.31 133 VAL A N 1
ATOM 960 C CA . VAL A 1 133 ? 7.223 5.705 0.347 1.00 96.31 133 VAL A CA 1
ATOM 961 C C . VAL A 1 133 ? 7.060 4.410 1.144 1.00 96.31 133 VAL A C 1
ATOM 963 O O . VAL A 1 133 ? 6.258 3.553 0.763 1.00 96.31 133 VAL A O 1
ATOM 966 N N . PRO A 1 134 ? 7.783 4.245 2.267 1.00 96.25 134 PRO A N 1
ATOM 967 C CA . PRO A 1 134 ? 7.514 3.165 3.203 1.00 96.25 134 PRO A CA 1
ATOM 968 C C . PRO A 1 134 ? 6.280 3.502 4.050 1.00 96.25 134 PRO A C 1
ATOM 970 O O . PRO A 1 134 ? 6.234 4.509 4.756 1.00 96.25 134 PRO A O 1
ATOM 973 N N . LEU A 1 135 ? 5.273 2.635 4.003 1.00 97.06 135 LEU A N 1
ATOM 974 C CA . LEU A 1 135 ? 4.123 2.644 4.899 1.00 97.06 135 LEU A CA 1
ATOM 975 C C . LEU A 1 135 ? 4.361 1.592 5.987 1.00 97.06 135 LEU A C 1
ATOM 977 O O . LEU A 1 135 ? 4.153 0.399 5.740 1.00 97.06 135 LEU A O 1
ATOM 981 N N . PRO A 1 136 ? 4.800 1.994 7.193 1.00 96.25 136 PRO A N 1
ATOM 982 C CA . PRO A 1 136 ? 5.013 1.051 8.281 1.00 96.25 136 PRO A CA 1
ATOM 983 C C . PRO A 1 136 ? 3.673 0.448 8.742 1.00 96.25 136 PRO A C 1
ATOM 985 O O . PRO A 1 136 ? 2.616 1.039 8.490 1.00 96.25 136 PRO A O 1
ATOM 988 N N . PRO A 1 137 ? 3.675 -0.674 9.487 1.00 95.94 137 PRO A N 1
ATOM 989 C CA . PRO A 1 137 ? 2.443 -1.346 9.914 1.00 95.94 137 PRO A CA 1
ATOM 990 C C . PRO A 1 137 ? 1.385 -0.427 10.563 1.00 95.94 137 PRO A C 1
ATOM 992 O O . PRO A 1 137 ? 0.197 -0.585 10.276 1.00 95.94 137 PRO A O 1
ATOM 995 N N . PRO A 1 138 ? 1.739 0.593 11.379 1.00 94.94 138 PRO A N 1
ATOM 996 C CA . PRO A 1 138 ? 0.764 1.570 11.860 1.00 94.94 138 PRO A CA 1
ATOM 997 C C . PRO A 1 138 ? 0.039 2.344 10.753 1.00 94.94 138 PRO A C 1
ATOM 999 O O . PRO A 1 138 ? -1.169 2.521 10.865 1.00 94.94 138 PRO A O 1
ATOM 1002 N N . ALA A 1 139 ? 0.737 2.752 9.691 1.00 95.44 139 ALA A N 1
ATOM 1003 C CA . ALA A 1 139 ? 0.148 3.464 8.557 1.00 95.44 139 ALA A CA 1
ATOM 1004 C C . ALA A 1 139 ? -0.733 2.542 7.699 1.00 95.44 139 ALA A C 1
ATOM 1006 O O . ALA A 1 139 ? -1.793 2.965 7.245 1.00 95.44 139 ALA A O 1
ATOM 1007 N N . VAL A 1 140 ? -0.353 1.266 7.551 1.00 96.75 140 VAL A N 1
ATOM 1008 C CA . VAL A 1 140 ? -1.199 0.249 6.897 1.00 96.75 140 VAL A CA 1
ATOM 1009 C C . VAL A 1 140 ? -2.531 0.097 7.640 1.00 96.75 140 VAL A C 1
ATOM 1011 O O . VAL A 1 140 ? -3.587 0.035 7.017 1.00 96.75 140 VAL A O 1
ATOM 1014 N N . ARG A 1 141 ? -2.527 0.135 8.981 1.00 94.38 141 ARG A N 1
ATOM 1015 C CA . ARG A 1 141 ? -3.778 0.117 9.762 1.00 94.38 141 ARG A CA 1
ATOM 1016 C C . ARG A 1 141 ? -4.651 1.345 9.516 1.00 94.38 141 ARG A C 1
ATOM 1018 O O . ARG A 1 141 ? -5.871 1.195 9.484 1.00 94.38 141 ARG A O 1
ATOM 1025 N N . GLU A 1 142 ? -4.063 2.529 9.350 1.00 94.19 142 GLU A N 1
ATOM 1026 C CA . GLU A 1 142 ? -4.832 3.728 8.987 1.00 94.19 142 GLU A CA 1
ATOM 1027 C C . GLU A 1 142 ? -5.428 3.604 7.582 1.00 94.19 142 GLU A C 1
ATOM 1029 O O . GLU A 1 142 ? -6.608 3.894 7.392 1.00 94.19 142 GLU A O 1
ATOM 1034 N N . LEU A 1 143 ? -4.672 3.062 6.623 1.00 95.31 143 LEU A N 1
ATOM 1035 C CA . LEU A 1 143 ? -5.173 2.763 5.280 1.00 95.31 143 LEU A CA 1
ATOM 1036 C C . LEU A 1 143 ? -6.375 1.802 5.318 1.00 95.31 143 LEU A C 1
ATOM 1038 O O . LEU A 1 143 ? -7.387 2.050 4.664 1.00 95.31 143 LEU A O 1
ATOM 1042 N N . CYS A 1 144 ? -6.324 0.755 6.148 1.00 92.88 144 CYS A N 1
ATOM 1043 C CA . CYS A 1 144 ? -7.448 -0.171 6.332 1.00 92.88 144 CYS A CA 1
ATOM 1044 C C . CYS A 1 144 ? -8.724 0.514 6.856 1.00 92.88 144 CYS A C 1
ATOM 1046 O O . CYS A 1 144 ? -9.834 0.044 6.567 1.00 92.88 144 CYS A O 1
ATOM 1048 N N . ARG A 1 145 ? -8.578 1.593 7.642 1.00 88.94 145 ARG A N 1
ATOM 1049 C CA . ARG A 1 145 ? -9.695 2.398 8.164 1.00 88.94 145 ARG A CA 1
ATOM 1050 C C . ARG A 1 145 ? -10.219 3.405 7.145 1.00 88.94 145 ARG A C 1
ATOM 1052 O O . ARG A 1 145 ? -11.424 3.613 7.114 1.00 88.94 145 ARG A O 1
ATOM 1059 N N . ALA A 1 146 ? -9.347 3.986 6.322 1.00 83.88 146 ALA A N 1
ATOM 1060 C CA . ALA A 1 146 ? -9.693 5.049 5.379 1.00 83.88 146 ALA A CA 1
ATOM 1061 C C . ALA A 1 146 ? -10.763 4.640 4.348 1.00 83.88 146 ALA A C 1
ATOM 1063 O O . ALA A 1 146 ? -11.588 5.463 3.974 1.00 83.88 146 ALA A O 1
ATOM 1064 N N . GLY A 1 147 ? -10.803 3.368 3.937 1.00 66.62 147 GLY A N 1
ATOM 1065 C CA . GLY A 1 147 ? -11.854 2.852 3.048 1.00 66.62 147 GLY A CA 1
ATOM 1066 C C . GLY A 1 147 ? -13.038 2.200 3.766 1.00 66.62 147 GLY A C 1
ATOM 1067 O O . GLY A 1 147 ? -13.653 1.297 3.204 1.00 66.62 147 GLY A O 1
ATOM 1068 N N . ARG A 1 148 ? -13.312 2.544 5.032 1.00 68.44 148 ARG A N 1
ATOM 1069 C CA . ARG A 1 148 ? -14.581 2.172 5.674 1.00 68.44 148 ARG A CA 1
ATOM 1070 C C . ARG A 1 148 ? -15.653 3.192 5.314 1.00 68.44 148 ARG A C 1
ATOM 1072 O O . ARG A 1 148 ? -15.478 4.386 5.532 1.00 68.44 148 ARG A O 1
ATOM 1079 N N . THR A 1 149 ? -16.763 2.700 4.794 1.00 63.31 149 THR A N 1
ATOM 1080 C CA . THR A 1 149 ? -17.994 3.460 4.576 1.00 63.31 149 THR A CA 1
ATOM 1081 C C . THR A 1 149 ? -18.872 3.425 5.828 1.00 63.31 149 THR A C 1
ATOM 1083 O O . THR A 1 149 ? -18.636 2.630 6.738 1.00 63.31 149 THR A O 1
ATOM 1086 N N . GLU A 1 150 ? -19.912 4.262 5.897 1.00 56.34 150 GLU A N 1
ATOM 1087 C CA . GLU A 1 150 ? -20.880 4.228 7.010 1.00 56.34 150 GLU A CA 1
ATOM 1088 C C . GLU A 1 150 ? -21.534 2.840 7.178 1.00 56.34 150 GLU A C 1
ATOM 1090 O O . GLU A 1 150 ? -21.839 2.431 8.299 1.00 56.34 150 GLU A O 1
ATOM 1095 N N . LEU A 1 151 ? -21.653 2.078 6.081 1.00 55.12 151 LEU A N 1
ATOM 1096 C CA . LEU A 1 151 ? -22.141 0.695 6.058 1.00 55.12 151 LEU A CA 1
ATOM 1097 C C . LEU A 1 151 ? -21.176 -0.308 6.718 1.00 55.12 151 LEU A C 1
ATOM 1099 O O . LEU A 1 151 ? -21.621 -1.345 7.203 1.00 55.12 151 LEU A O 1
ATOM 1103 N N . ASP A 1 152 ? -19.877 -0.001 6.793 1.00 58.34 152 ASP A N 1
ATOM 1104 C CA . ASP A 1 152 ? -18.860 -0.873 7.405 1.00 58.34 152 ASP A CA 1
ATOM 1105 C C . ASP A 1 152 ? -18.836 -0.790 8.945 1.00 58.34 152 ASP A C 1
ATOM 1107 O O . ASP A 1 152 ? -18.087 -1.520 9.605 1.00 58.34 152 ASP A O 1
ATOM 1111 N N . GLY A 1 153 ? -19.655 0.093 9.530 1.00 54.06 153 GLY A N 1
ATOM 1112 C CA . GLY A 1 153 ? -19.775 0.302 10.969 1.00 54.06 153 GLY A CA 1
ATOM 1113 C C . GLY A 1 153 ? -18.566 1.007 11.606 1.00 54.06 153 GLY A C 1
ATOM 1114 O O . GLY A 1 153 ? -17.399 0.777 11.278 1.00 54.06 153 GLY A O 1
ATOM 1115 N N . LEU A 1 154 ? -18.844 1.856 12.601 1.00 51.94 154 LEU A N 1
ATOM 1116 C CA . LEU A 1 154 ? -17.833 2.651 13.318 1.00 51.94 154 LEU A CA 1
ATOM 1117 C C . LEU A 1 154 ? -16.856 1.796 14.158 1.00 51.94 154 LEU A C 1
ATOM 1119 O O . LEU A 1 154 ? -15.788 2.266 14.546 1.00 51.94 154 LEU A O 1
ATOM 1123 N N . ALA A 1 155 ? -17.198 0.537 14.448 1.00 52.22 155 ALA A N 1
ATOM 1124 C CA . ALA A 1 155 ? -16.441 -0.326 15.352 1.00 52.22 155 ALA A CA 1
ATOM 1125 C C . ALA A 1 155 ? -15.726 -1.477 14.612 1.00 52.22 155 ALA A C 1
ATOM 1127 O O . ALA A 1 155 ? -16.263 -2.046 13.659 1.00 52.22 155 ALA A O 1
ATOM 1128 N N . PRO A 1 156 ? -14.517 -1.892 15.034 1.00 52.84 156 PRO A N 1
ATOM 1129 C CA . PRO A 1 156 ? -13.989 -3.196 14.648 1.00 52.84 156 PRO A CA 1
ATOM 1130 C C . PRO A 1 156 ? -14.942 -4.271 15.186 1.00 52.84 156 PRO A C 1
ATOM 1132 O O . PRO A 1 156 ? -15.123 -4.345 16.397 1.00 52.84 156 PRO A O 1
ATOM 1135 N N . GLY A 1 157 ? -15.569 -5.033 14.278 1.00 54.56 157 GLY A N 1
ATOM 1136 C CA . GLY A 1 157 ? -16.421 -6.206 14.527 1.00 54.56 157 GLY A CA 1
ATOM 1137 C C . GLY A 1 157 ? -16.912 -6.359 15.966 1.00 54.56 157 GLY A C 1
ATOM 1138 O O . GLY A 1 157 ? -16.289 -7.061 16.765 1.00 54.56 157 GLY A O 1
ATOM 1139 N N . GLY A 1 158 ? -18.018 -5.693 16.306 1.00 52.00 158 GLY A N 1
ATOM 1140 C CA . GLY A 1 158 ? -18.660 -5.884 17.600 1.00 52.00 158 GLY A CA 1
ATOM 1141 C C . GLY A 1 158 ? -19.037 -7.354 17.773 1.00 52.00 158 GLY A C 1
ATOM 1142 O O . GLY A 1 158 ? -19.614 -7.961 16.873 1.00 52.00 158 GLY A O 1
ATOM 1143 N N . ARG A 1 159 ? -18.704 -7.949 18.923 1.00 56.66 159 ARG A N 1
ATOM 1144 C CA . ARG A 1 159 ? -19.191 -9.289 19.272 1.00 56.66 159 ARG A CA 1
ATOM 1145 C C . ARG A 1 159 ? -20.706 -9.215 19.439 1.00 56.66 159 ARG A C 1
ATOM 1147 O O . ARG A 1 159 ? -21.193 -8.835 20.500 1.00 56.66 159 ARG A O 1
ATOM 1154 N N . VAL A 1 160 ? -21.437 -9.569 18.389 1.00 58.28 160 VAL A N 1
ATOM 1155 C CA . VAL A 1 160 ? -22.890 -9.710 18.435 1.00 58.28 160 VAL A CA 1
ATOM 1156 C C . VAL A 1 160 ? -23.193 -11.011 19.166 1.00 58.28 160 VAL A C 1
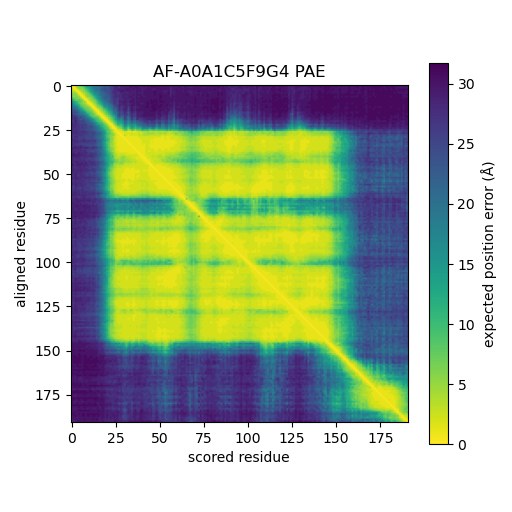ATOM 1158 O O . VAL A 1 160 ? -22.880 -12.099 18.686 1.00 58.28 160 VAL A O 1
ATOM 1161 N N . ARG A 1 161 ? -23.772 -10.912 20.363 1.00 58.69 161 ARG A N 1
ATOM 1162 C CA . ARG A 1 161 ? -24.453 -12.057 20.964 1.00 58.69 161 ARG A CA 1
ATOM 1163 C C . ARG A 1 161 ? -25.778 -12.211 20.234 1.00 58.69 161 ARG A C 1
ATOM 1165 O O . ARG A 1 161 ? -26.664 -11.383 20.409 1.00 58.69 161 ARG A O 1
ATOM 1172 N N . LEU A 1 162 ? -25.891 -13.254 19.419 1.00 59.16 162 LEU A N 1
ATOM 1173 C CA . LEU A 1 162 ? -27.187 -13.712 18.939 1.00 59.16 162 LEU A CA 1
ATOM 1174 C C . LEU A 1 162 ? -27.955 -14.220 20.162 1.00 59.16 162 LEU A C 1
ATOM 1176 O O . LEU A 1 162 ? -27.515 -15.160 20.825 1.00 59.16 162 LEU A O 1
ATOM 1180 N N . PHE A 1 163 ? -29.039 -13.535 20.507 1.00 59.72 163 PHE A N 1
ATOM 1181 C CA . PHE A 1 163 ? -30.013 -14.014 21.476 1.00 59.72 163 PHE A CA 1
ATOM 1182 C C . PHE A 1 163 ? -31.234 -14.484 20.693 1.00 59.72 163 PHE A C 1
ATOM 1184 O O . PHE A 1 163 ? -31.656 -13.803 19.758 1.00 59.72 163 PHE A O 1
ATOM 1191 N N . GLU A 1 164 ? -31.759 -15.652 21.043 1.00 60.78 164 GLU A N 1
ATOM 1192 C CA . GLU A 1 164 ? -33.021 -16.136 20.497 1.00 60.78 164 GLU A CA 1
ATOM 1193 C C . GLU A 1 164 ? -34.148 -15.411 21.245 1.00 60.78 164 GLU A C 1
ATOM 1195 O O . GLU A 1 164 ? -34.205 -15.533 22.471 1.00 60.78 164 GLU A O 1
ATOM 1200 N N . PRO A 1 165 ? -34.975 -14.592 20.566 1.00 67.25 165 PRO A N 1
ATOM 1201 C CA . PRO A 1 165 ? -36.090 -13.911 21.215 1.00 67.25 165 PRO A CA 1
ATOM 1202 C C . PRO A 1 165 ? -36.999 -14.934 21.895 1.00 67.25 165 PRO A C 1
ATOM 1204 O O . PRO A 1 165 ? -37.197 -16.031 21.366 1.00 67.25 165 PRO A O 1
ATOM 1207 N N . ASP A 1 166 ? -37.550 -14.583 23.057 1.00 72.38 166 ASP A N 1
ATOM 1208 C CA . ASP A 1 166 ? -38.568 -15.425 23.677 1.00 72.38 166 ASP A CA 1
ATOM 1209 C C . ASP A 1 166 ? -39.759 -15.531 22.712 1.00 72.38 166 ASP A C 1
ATOM 1211 O O . ASP A 1 166 ? -40.186 -14.544 22.119 1.00 72.38 166 ASP A O 1
ATOM 1215 N N . TRP A 1 167 ? -40.295 -16.733 22.533 1.00 67.69 167 TRP A N 1
ATOM 1216 C CA . TRP A 1 167 ? -41.389 -17.015 21.599 1.00 67.69 167 TRP A CA 1
ATOM 1217 C C . TRP A 1 167 ? -42.696 -16.304 21.986 1.00 67.69 167 TRP A C 1
ATOM 1219 O O . TRP A 1 167 ? -43.633 -16.273 21.190 1.00 67.69 167 TRP A O 1
ATOM 1229 N N . GLN A 1 168 ? -42.768 -15.760 23.205 1.00 75.44 168 GLN A N 1
ATOM 1230 C CA . GLN A 1 168 ? -43.873 -14.928 23.682 1.00 75.44 168 GLN A CA 1
ATOM 1231 C C . GLN A 1 168 ? -43.757 -13.456 23.264 1.00 75.44 168 GLN A C 1
ATOM 1233 O O . GLN A 1 168 ? -44.771 -12.758 23.265 1.00 75.44 168 GLN A O 1
ATOM 1238 N N . ASP A 1 169 ? -42.564 -12.989 22.890 1.00 78.81 169 ASP A N 1
ATOM 1239 C CA . ASP A 1 169 ? -42.356 -11.632 22.393 1.00 78.81 169 ASP A CA 1
ATOM 1240 C C . ASP A 1 169 ? -42.560 -11.613 20.874 1.00 78.81 169 ASP A C 1
ATOM 1242 O O . ASP A 1 169 ? -41.682 -11.979 20.087 1.00 78.81 169 ASP A O 1
ATOM 1246 N N . GLU A 1 170 ? -43.743 -11.179 20.436 1.00 73.69 170 GLU A N 1
ATOM 1247 C CA . GLU A 1 170 ? -44.002 -10.994 19.011 1.00 73.69 170 GLU A CA 1
ATOM 1248 C C . GLU A 1 170 ? -43.159 -9.820 18.466 1.00 73.69 170 GLU A C 1
ATOM 1250 O O . GLU A 1 170 ? -43.267 -8.694 18.957 1.00 73.69 170 GLU A O 1
ATOM 1255 N N . PRO A 1 171 ? -42.354 -10.014 17.404 1.00 76.88 171 PRO A N 1
ATOM 1256 C CA . PRO A 1 171 ? -41.419 -9.004 16.902 1.00 76.88 171 PRO A CA 1
ATOM 1257 C C . PRO A 1 171 ? -42.103 -7.928 16.037 1.00 76.88 171 PRO A C 1
ATOM 1259 O O . PRO A 1 171 ? -41.506 -7.417 15.090 1.00 76.88 171 PRO A O 1
ATOM 1262 N N . VAL A 1 172 ? -43.366 -7.598 16.312 1.00 84.69 172 VAL A N 1
ATOM 1263 C CA . VAL A 1 172 ? -44.225 -6.796 15.424 1.00 84.69 172 VAL A CA 1
ATOM 1264 C C . VAL A 1 172 ? -43.633 -5.410 15.174 1.00 84.69 172 VAL A C 1
ATOM 1266 O O . VAL A 1 172 ? -43.557 -4.973 14.026 1.00 84.69 172 VAL A O 1
ATOM 1269 N N . ASP A 1 173 ? -43.128 -4.761 16.223 1.00 81.19 173 ASP A N 1
ATOM 1270 C CA . ASP A 1 173 ? -42.510 -3.435 16.132 1.00 81.19 173 ASP A CA 1
ATOM 1271 C C . ASP A 1 173 ? -41.210 -3.463 15.321 1.00 81.19 173 ASP A C 1
ATOM 1273 O O . ASP A 1 173 ? -40.954 -2.579 14.501 1.00 81.19 173 ASP A O 1
ATOM 1277 N N . PHE A 1 174 ? -40.405 -4.514 15.501 1.00 80.00 174 PHE A N 1
ATOM 1278 C CA . PHE A 1 174 ? -39.173 -4.712 14.743 1.00 80.00 174 PHE A CA 1
ATOM 1279 C C . PHE A 1 174 ? -39.465 -4.954 13.257 1.00 80.00 174 PHE A C 1
ATOM 1281 O O . PHE A 1 174 ? -38.852 -4.323 12.396 1.00 80.00 174 PHE A O 1
ATOM 1288 N N . LEU A 1 175 ? -40.429 -5.827 12.943 1.00 84.75 175 LEU A N 1
ATOM 1289 C CA . LEU A 1 175 ? -40.834 -6.121 11.567 1.00 84.75 175 LEU A CA 1
ATOM 1290 C C . LEU A 1 175 ? -41.458 -4.898 10.882 1.00 84.75 175 LEU A C 1
ATOM 1292 O O . LEU A 1 175 ? -41.187 -4.656 9.706 1.00 84.75 175 LEU A O 1
ATOM 1296 N N . ALA A 1 176 ? -42.245 -4.100 11.608 1.00 87.62 176 ALA A N 1
ATOM 1297 C CA . ALA A 1 176 ? -42.811 -2.855 11.099 1.00 87.62 176 ALA A CA 1
ATOM 1298 C C . ALA A 1 176 ? -41.721 -1.816 10.793 1.00 87.62 176 ALA A C 1
ATOM 1300 O O . ALA A 1 176 ? -41.721 -1.228 9.710 1.00 87.62 176 ALA A O 1
ATOM 1301 N N . ALA A 1 177 ? -40.761 -1.626 11.703 1.00 85.94 177 ALA A N 1
ATOM 1302 C CA . ALA A 1 177 ? -39.633 -0.722 11.492 1.00 85.94 177 ALA A CA 1
ATOM 1303 C C . ALA A 1 177 ? -38.761 -1.162 10.304 1.00 85.94 177 ALA A C 1
ATOM 1305 O O . ALA A 1 177 ? -38.444 -0.347 9.438 1.00 85.94 177 ALA A O 1
ATOM 1306 N N . ALA A 1 178 ? -38.439 -2.456 10.213 1.00 84.31 178 ALA A N 1
ATOM 1307 C CA . ALA A 1 178 ? -37.686 -3.011 9.092 1.00 84.31 178 ALA A CA 1
ATOM 1308 C C . ALA A 1 178 ? -38.428 -2.823 7.759 1.00 84.31 178 ALA A C 1
ATOM 1310 O O . ALA A 1 178 ? -37.825 -2.421 6.768 1.00 84.31 178 ALA A O 1
ATOM 1311 N N . GLY A 1 179 ? -39.746 -3.052 7.737 1.00 82.25 179 GLY A N 1
ATOM 1312 C CA . GLY A 1 179 ? -40.577 -2.837 6.552 1.00 82.25 179 GLY A CA 1
ATOM 1313 C C . GLY A 1 179 ? -40.576 -1.386 6.065 1.00 82.25 179 GLY A C 1
ATOM 1314 O O . GLY A 1 179 ? -40.507 -1.148 4.861 1.00 82.25 179 GLY A O 1
ATOM 1315 N N . ILE A 1 180 ? -40.599 -0.415 6.985 1.00 86.50 180 ILE A N 1
ATOM 1316 C CA . ILE A 1 180 ? -40.503 1.014 6.649 1.00 86.50 180 ILE A CA 1
ATOM 1317 C C . ILE A 1 180 ? -39.136 1.350 6.047 1.00 86.50 180 ILE A C 1
ATOM 1319 O O . ILE A 1 180 ? -39.082 2.100 5.075 1.00 86.50 180 ILE A O 1
ATOM 1323 N N . GLU A 1 181 ? -38.044 0.812 6.593 1.00 83.12 181 GLU A N 1
ATOM 1324 C CA . GLU A 1 181 ? -36.707 1.046 6.034 1.00 83.12 181 GLU A CA 1
ATOM 1325 C C . GLU A 1 181 ? -36.552 0.410 4.649 1.00 83.12 181 GLU A C 1
ATOM 1327 O O . GLU A 1 181 ? -36.148 1.092 3.710 1.00 83.12 181 GLU A O 1
ATOM 1332 N N . PHE A 1 182 ? -36.975 -0.845 4.466 1.00 80.12 182 PHE A N 1
ATOM 1333 C CA . PHE A 1 182 ? -36.910 -1.504 3.156 1.00 80.12 182 PHE A CA 1
ATOM 1334 C C . PHE A 1 182 ? -37.779 -0.826 2.090 1.00 80.12 182 PHE A C 1
ATOM 1336 O O . PHE A 1 182 ? -37.440 -0.879 0.911 1.00 80.12 182 PHE A O 1
ATOM 1343 N N . ALA A 1 183 ? -38.873 -0.164 2.477 1.00 82.19 183 ALA A N 1
ATOM 1344 C CA . ALA A 1 183 ? -39.728 0.573 1.547 1.00 82.19 183 ALA 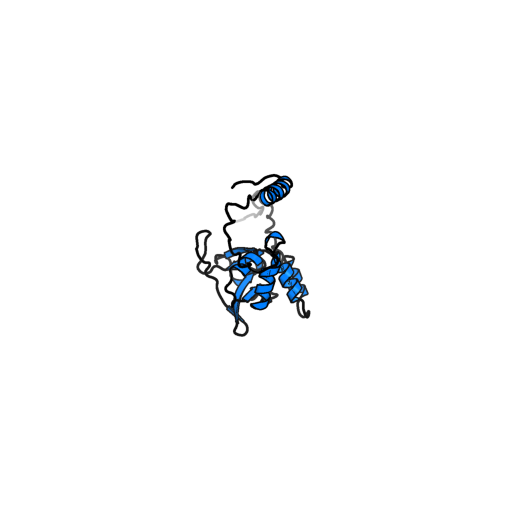A CA 1
ATOM 1345 C C . ALA A 1 183 ? -39.079 1.854 0.986 1.00 82.19 183 ALA A C 1
ATOM 1347 O O . ALA A 1 183 ? -39.570 2.395 -0.006 1.00 82.19 183 ALA A O 1
ATOM 1348 N N . LYS A 1 184 ? -38.003 2.357 1.607 1.00 83.50 184 LYS A N 1
ATOM 1349 C CA . LYS A 1 184 ? -37.264 3.536 1.123 1.00 83.50 184 LYS A CA 1
ATOM 1350 C C . LYS A 1 184 ? -36.281 3.197 0.003 1.00 83.50 184 LYS A C 1
ATOM 1352 O O . LYS A 1 184 ? -35.929 4.089 -0.767 1.00 83.50 184 LYS A O 1
ATOM 1357 N N . ASP A 1 185 ? -35.866 1.936 -0.102 1.00 80.00 185 ASP A N 1
ATOM 1358 C CA . ASP A 1 185 ? -34.892 1.478 -1.090 1.00 80.00 185 ASP A CA 1
ATOM 1359 C C . ASP A 1 185 ? -35.549 0.871 -2.333 1.00 80.00 185 ASP A C 1
ATOM 1361 O O . ASP A 1 185 ? -36.618 0.264 -2.295 1.00 80.00 185 ASP A O 1
ATOM 1365 N N . THR A 1 186 ? -34.885 1.009 -3.483 1.00 67.56 186 THR A N 1
ATOM 1366 C CA . THR A 1 186 ? -35.453 0.681 -4.807 1.00 67.56 186 THR A CA 1
ATOM 1367 C C . THR A 1 186 ? -35.430 -0.820 -5.160 1.00 67.56 186 THR A C 1
ATOM 1369 O O . THR A 1 186 ? -35.547 -1.190 -6.329 1.00 67.56 186 THR A O 1
ATOM 1372 N N . GLY A 1 187 ? -35.333 -1.694 -4.153 1.00 67.50 187 GLY A N 1
ATOM 1373 C CA . GLY A 1 187 ? -35.398 -3.152 -4.281 1.00 67.50 187 GLY A CA 1
ATOM 1374 C C . GLY A 1 187 ? -34.043 -3.864 -4.196 1.00 67.50 187 GLY A C 1
ATOM 1375 O O . GLY A 1 187 ? -33.016 -3.372 -4.662 1.00 67.50 187 GLY A O 1
ATOM 1376 N N . VAL A 1 188 ? -34.054 -5.067 -3.614 1.00 64.38 188 VAL A N 1
ATOM 1377 C CA . VAL A 1 188 ? -32.887 -5.957 -3.522 1.00 64.38 188 VAL A CA 1
ATOM 1378 C C . VAL A 1 188 ? -32.720 -6.707 -4.844 1.00 64.38 188 VAL A C 1
ATOM 1380 O O . VAL A 1 188 ? -33.617 -7.436 -5.267 1.00 64.38 188 VAL A O 1
ATOM 1383 N N . ARG A 1 189 ? -31.564 -6.556 -5.499 1.00 61.34 189 ARG A N 1
ATOM 1384 C CA . ARG A 1 189 ? -31.178 -7.408 -6.632 1.00 61.34 189 ARG A CA 1
ATOM 1385 C C . ARG A 1 189 ? -30.536 -8.681 -6.093 1.00 61.34 189 ARG A C 1
ATOM 1387 O O . ARG A 1 189 ? -29.484 -8.619 -5.467 1.00 61.34 189 ARG A O 1
ATOM 1394 N N . THR A 1 190 ? -31.169 -9.822 -6.330 1.00 58.91 190 THR A N 1
ATOM 1395 C CA . THR A 1 190 ? -30.527 -11.127 -6.145 1.00 58.91 190 THR A CA 1
ATOM 1396 C C . THR A 1 190 ? -29.522 -11.351 -7.275 1.00 58.91 190 THR A C 1
ATOM 1398 O O . THR A 1 190 ? -29.838 -11.038 -8.426 1.00 58.91 190 THR A O 1
ATOM 1401 N N . ALA A 1 191 ? -28.330 -11.843 -6.934 1.00 47.81 191 ALA A N 1
ATOM 1402 C CA . ALA A 1 191 ? -27.289 -12.229 -7.889 1.00 47.81 191 ALA A CA 1
ATOM 1403 C C . ALA A 1 191 ? -27.657 -13.509 -8.654 1.00 47.81 191 ALA A C 1
ATOM 1405 O O . ALA A 1 191 ? -28.342 -14.370 -8.053 1.00 47.81 191 ALA A O 1
#

Foldseek 3Di:
DDDDDDDDDDDDDDDDDPPPPPPQDDFVRDPLRVLLVVCVVPPPSLVVNLLVLLAAKKKFWQQVDDDPPRPDGDFDWDDDPNATAGEIERDPVLVCVPPNDPTDIDIDRSLVVLVRDDLRYWYWYSVVDPGIDIGGSVSSVVSVVSPDDVVNPPDDDDPDDDDDDDPPDDCVVVVVVVVVVCVVDPDDDDD

Secondary structure (DSSP, 8-state):
-----------------------PPPSP-SHHHHHHHHTTT-TTTHHHHHHHHHT-EEEEE-TT---TT-SS-----EEETTEEEEEEBSSHHHHHHHH-TTS-EEEEEHHHHHHHS-TT-EEEESTTSSS-EEE-HHHHHHHHHHT--GGG-SSS-------PPPTTS--HHHHHHHHHHHTTSS-----

Mean predicted aligned error: 14.95 Å